Protein AF-A0A2D5ZFU9-F1 (afdb_monomer)

Foldseek 3Di:
DDDDDDDDDDDDDPDPPPVVVVVVVVVVVVVVVVVVVVVVVVVVVVVVVVVVVVVVVVVVVVVVVVVVVVVPDDPDDDDDDDDPPDPPPDPDPPPPDVPDDDDDPPDDPDDDPPGDPPDPDDPVNPPPPPPDDFAFDPVFEDEQQCLLVQAQDKTKYKAFFAAWDDPLAKIKTARDPVRPQGEIEIEGNLAQVVDPDGPRVVRHRFIKIFTDHFHADPNHTYGYDNYCSRMDTDDPVVVVVVVVVVPD

Mean predicted aligned error: 21.04 Å

Nearest PDB structures (foldseek):
  6aqh-assembly2_B  TM=6.550E-01  e=3.408E-04  Mycolicibacterium thermoresistibile ATCC 19527
  6aqg-assembly5_D  TM=6.220E-01  e=1.807E-04  Mycobacterium ulcerans Agy99
  6aqg-assembly3_C  TM=6.371E-01  e=2.644E-04  Mycobacterium ulcerans Agy99
  5vl1-assembly5_B  TM=6.343E-01  e=5.312E-04  Mycobacterium ulcerans Agy99
  3kf6-assembly1_A  TM=6.654E-01  e=7.621E-03  Schizosaccharomyces pombe

Secondary structure (DSSP, 8-state):
-------PPPPP---SHHHHHHHHHHHHHHHHHHHHHHHHHHHHHHHHHHHHHHHHHHHHHHHHHHHHHHTTS------------------------S---PPSTTS-SS--TTS----S--GGG-------PPPP-TT--EETTTGGGGTTSEEEEEEE--EEEE-SSEEEEESSSS-TTS-EEEEEGGGGGGSSS-HHHHSTT-EEEEEEE-EEETTEEEEEE-SGGGEEEE-HHHHHHHHTTS--

Solvent-accessible surface area (backbone atoms only — not comparable to full-atom values): 15533 Å² total; per-residue (Å²): 138,85,87,84,81,89,77,88,81,82,81,84,84,89,67,72,70,67,59,57,55,55,55,53,53,55,53,56,57,53,55,55,52,53,53,52,54,52,51,50,55,54,58,64,57,50,61,58,56,54,54,51,52,55,51,52,52,51,52,53,52,53,49,55,51,49,53,58,57,54,73,68,65,73,84,76,87,86,88,82,86,77,91,78,80,74,80,82,80,70,87,71,80,80,68,85,66,91,82,76,84,80,62,75,89,86,51,78,85,68,72,53,100,87,51,80,82,90,61,81,84,50,76,89,72,55,78,76,74,69,78,84,74,50,60,48,46,90,94,52,65,38,49,45,88,56,45,60,82,42,57,79,37,73,48,25,34,34,46,49,24,70,46,53,49,68,74,80,58,41,32,37,42,24,58,50,86,84,52,80,80,45,47,35,39,38,35,40,48,93,37,43,83,71,46,100,51,58,62,52,64,70,44,47,78,32,36,33,33,37,21,32,51,24,41,72,58,96,88,18,30,30,34,72,44,73,52,62,70,19,52,46,80,54,70,66,73,61,59,61,57,59,66,65,71,76,74,126

pLDDT: mean 72.01, std 20.01, range [40.03, 97.62]

Structure (mmCIF, N/CA/C/O backbone):
data_AF-A0A2D5ZFU9-F1
#
_entry.id   AF-A0A2D5ZFU9-F1
#
loop_
_atom_site.group_PDB
_atom_site.id
_atom_site.type_symbol
_atom_site.label_atom_id
_atom_site.label_alt_id
_atom_site.label_comp_id
_atom_site.label_asym_id
_atom_site.label_entity_id
_atom_site.label_seq_id
_atom_site.pdbx_PDB_ins_code
_atom_site.Cartn_x
_atom_site.Cartn_y
_atom_site.Cartn_z
_atom_site.occupancy
_atom_site.B_iso_or_equiv
_atom_site.auth_seq_id
_atom_site.auth_comp_id
_atom_site.auth_asym_id
_atom_site.auth_atom_id
_atom_site.pdbx_PDB_model_num
ATOM 1 N N . MET A 1 1 ? 38.617 50.599 -87.323 1.00 42.97 1 MET A N 1
ATOM 2 C CA . MET A 1 1 ? 38.826 50.944 -85.897 1.00 42.97 1 MET A CA 1
ATOM 3 C C . MET A 1 1 ? 37.660 50.394 -85.088 1.00 42.97 1 MET A C 1
ATOM 5 O O . MET A 1 1 ? 36.524 50.545 -85.509 1.00 42.97 1 MET A O 1
ATOM 9 N N . ALA A 1 2 ? 37.962 49.633 -84.036 1.00 44.59 2 ALA A N 1
ATOM 10 C CA . ALA A 1 2 ? 37.113 48.571 -83.497 1.00 44.59 2 ALA A CA 1
ATOM 11 C C . ALA A 1 2 ? 36.196 48.994 -82.334 1.00 44.59 2 ALA A C 1
ATOM 13 O O . ALA A 1 2 ? 36.588 49.752 -81.449 1.00 44.59 2 ALA A O 1
ATOM 14 N N . ALA A 1 3 ? 34.993 48.412 -82.328 1.00 46.34 3 ALA A N 1
ATOM 15 C CA . ALA A 1 3 ? 33.965 48.525 -81.301 1.00 46.34 3 ALA A CA 1
ATOM 16 C C . ALA A 1 3 ? 34.345 47.772 -80.010 1.00 46.34 3 ALA A C 1
ATOM 18 O O . ALA A 1 3 ? 34.720 46.596 -80.035 1.00 46.34 3 ALA A O 1
ATOM 19 N N . ARG A 1 4 ? 34.218 48.445 -78.860 1.00 53.72 4 ARG A N 1
ATOM 20 C CA . ARG A 1 4 ? 34.547 47.912 -77.528 1.00 53.72 4 ARG A CA 1
ATOM 21 C C . ARG A 1 4 ? 33.296 47.298 -76.885 1.00 53.72 4 ARG A C 1
ATOM 23 O O . ARG A 1 4 ? 32.336 47.996 -76.576 1.00 53.72 4 ARG A O 1
ATOM 30 N N . ARG A 1 5 ? 33.313 45.973 -76.706 1.00 53.41 5 ARG A N 1
ATOM 31 C CA . ARG A 1 5 ? 32.221 45.158 -76.143 1.00 53.41 5 ARG A CA 1
ATOM 32 C C . ARG A 1 5 ? 31.979 45.451 -74.655 1.00 53.41 5 ARG A C 1
ATOM 34 O O . ARG A 1 5 ? 32.915 45.472 -73.859 1.00 53.41 5 ARG A O 1
ATOM 41 N N . HIS A 1 6 ? 30.707 45.582 -74.283 1.00 48.75 6 HIS A N 1
ATOM 42 C CA . HIS A 1 6 ? 30.215 45.552 -72.905 1.00 48.75 6 HIS A CA 1
ATOM 43 C C . HIS A 1 6 ? 30.466 44.185 -72.241 1.00 48.75 6 HIS A C 1
ATOM 45 O O . HIS A 1 6 ? 30.077 43.150 -72.777 1.00 48.75 6 HIS A O 1
ATOM 51 N N . ARG A 1 7 ? 31.038 44.182 -71.028 1.00 54.12 7 ARG A N 1
ATOM 52 C CA . ARG A 1 7 ? 30.949 43.063 -70.074 1.00 54.12 7 ARG A CA 1
ATOM 53 C C . ARG A 1 7 ? 30.243 43.553 -68.810 1.00 54.12 7 ARG A C 1
ATOM 55 O O . ARG A 1 7 ? 30.800 44.358 -68.069 1.00 54.12 7 ARG A O 1
ATOM 62 N N . LYS A 1 8 ? 29.033 43.044 -68.562 1.00 49.91 8 LYS A N 1
ATOM 63 C CA . LYS A 1 8 ? 28.350 43.133 -67.264 1.00 49.91 8 LYS A CA 1
ATOM 64 C C . LYS A 1 8 ? 29.140 42.302 -66.245 1.00 49.91 8 LYS A C 1
ATOM 66 O O . LYS A 1 8 ? 29.366 41.117 -66.476 1.00 49.91 8 LYS A O 1
ATOM 71 N N . ARG A 1 9 ? 29.560 42.911 -65.132 1.00 49.72 9 ARG A N 1
ATOM 72 C CA . ARG A 1 9 ? 30.025 42.189 -63.937 1.00 49.72 9 ARG A CA 1
ATOM 73 C C . ARG A 1 9 ? 28.819 41.955 -63.029 1.00 49.72 9 ARG A C 1
ATOM 75 O O . ARG A 1 9 ? 28.159 42.911 -62.637 1.00 49.72 9 ARG A O 1
ATOM 82 N N . VAL A 1 10 ? 28.537 40.693 -62.727 1.00 56.47 10 VAL A N 1
ATOM 83 C CA . VAL A 1 10 ? 27.594 40.268 -61.683 1.00 56.47 10 VAL A CA 1
ATOM 84 C C . VAL A 1 10 ? 28.361 40.238 -60.359 1.00 56.47 10 VAL A C 1
ATOM 86 O O . VAL A 1 10 ? 29.458 39.683 -60.303 1.00 56.47 10 VAL A O 1
ATOM 89 N N . ALA A 1 11 ? 27.819 40.868 -59.316 1.00 53.34 11 ALA A N 1
ATOM 90 C CA . ALA A 1 11 ? 28.370 40.826 -57.962 1.00 53.34 11 ALA A CA 1
ATOM 91 C C . ALA A 1 11 ? 27.891 39.557 -57.220 1.00 53.34 11 ALA A C 1
ATOM 93 O O . ALA A 1 11 ? 26.726 39.187 -57.375 1.00 53.34 11 ALA A O 1
ATOM 94 N N . PRO A 1 12 ? 28.734 38.896 -56.404 1.00 48.25 12 PRO A N 1
ATOM 95 C CA . PRO A 1 12 ? 28.314 37.747 -55.605 1.00 48.25 12 PRO A CA 1
ATOM 96 C C . PRO A 1 12 ? 27.518 38.184 -54.361 1.00 48.25 12 PRO A C 1
ATOM 98 O O . PRO A 1 12 ? 27.918 39.075 -53.613 1.00 48.25 12 PRO A O 1
ATOM 101 N N . SER A 1 13 ? 26.377 37.535 -54.130 1.00 54.34 13 SER A N 1
ATOM 102 C CA . SER A 1 13 ? 25.465 37.771 -53.007 1.00 54.34 13 SER A CA 1
ATOM 103 C C . SER A 1 13 ? 25.999 37.189 -51.688 1.00 54.34 13 SER A C 1
ATOM 105 O O . SER A 1 13 ? 25.866 35.996 -51.421 1.00 54.34 13 SER A O 1
ATOM 107 N N . GLY A 1 14 ? 26.562 38.037 -50.825 1.00 56.06 14 GLY A N 1
ATOM 108 C CA . GLY A 1 14 ? 27.031 37.685 -49.478 1.00 56.06 14 GLY A CA 1
ATOM 109 C C . GLY A 1 14 ? 25.955 37.790 -48.389 1.00 56.06 14 GLY A C 1
ATOM 110 O O . GLY A 1 14 ? 26.086 38.613 -47.485 1.00 56.06 14 GLY A O 1
ATOM 111 N N . ARG A 1 15 ? 24.886 36.981 -48.450 1.00 55.28 15 ARG A N 1
ATOM 112 C CA . ARG A 1 15 ? 23.837 36.947 -47.399 1.00 55.28 15 ARG A CA 1
ATOM 113 C C . ARG A 1 15 ? 23.722 35.631 -46.624 1.00 55.28 15 ARG A C 1
ATOM 115 O O . ARG A 1 15 ? 23.138 35.631 -45.548 1.00 55.28 15 ARG A O 1
ATOM 122 N N . SER A 1 16 ? 24.333 34.547 -47.092 1.00 53.44 16 SER A N 1
ATOM 123 C CA . SER A 1 16 ? 24.108 33.207 -46.523 1.00 53.44 16 SER A CA 1
ATOM 124 C C . SER A 1 16 ? 24.986 32.874 -45.307 1.00 53.44 16 SER A C 1
ATOM 126 O O . SER A 1 16 ? 24.622 32.028 -44.501 1.00 53.44 16 SER A O 1
ATOM 128 N N . HIS A 1 17 ? 26.125 33.554 -45.127 1.00 45.84 17 HIS A N 1
ATOM 129 C CA . HIS A 1 17 ? 27.085 33.212 -44.064 1.00 45.84 17 HIS A CA 1
ATOM 130 C C . HIS A 1 17 ? 26.809 33.863 -42.702 1.00 45.84 17 HIS A C 1
ATOM 132 O O . HIS A 1 17 ? 27.285 33.366 -41.686 1.00 45.84 17 HIS A O 1
ATOM 138 N N . ARG A 1 18 ? 26.036 34.956 -42.646 1.00 50.16 18 ARG A N 1
ATOM 139 C CA . ARG A 1 18 ? 25.778 35.669 -41.380 1.00 50.16 18 ARG A CA 1
ATOM 140 C C . ARG A 1 18 ? 24.676 35.029 -40.533 1.00 50.16 18 ARG A C 1
ATOM 142 O O . ARG A 1 18 ? 24.723 35.141 -39.318 1.00 50.16 18 ARG A O 1
ATOM 149 N N . LEU A 1 19 ? 23.733 34.318 -41.152 1.00 52.25 19 LEU A N 1
ATOM 150 C CA . LEU A 1 19 ? 22.622 33.676 -40.438 1.00 52.25 19 LEU A CA 1
ATOM 151 C C . LEU A 1 19 ? 23.019 32.337 -39.797 1.00 52.25 19 LEU A C 1
ATOM 153 O O . LEU A 1 19 ? 22.546 32.017 -38.711 1.00 52.25 19 LEU A O 1
ATOM 157 N N . LEU A 1 20 ? 23.941 31.590 -40.413 1.00 51.25 20 LEU A N 1
ATOM 158 C CA . LEU A 1 20 ? 24.414 30.311 -39.869 1.00 51.25 20 LEU A CA 1
ATOM 159 C C . LEU A 1 20 ? 25.289 30.484 -38.617 1.00 51.25 20 LEU A C 1
ATOM 161 O O . LEU A 1 20 ? 25.182 29.694 -37.685 1.00 51.25 20 LEU A O 1
ATOM 165 N N . ILE A 1 21 ? 26.102 31.544 -38.546 1.00 53.19 21 ILE A N 1
ATOM 166 C CA . ILE A 1 21 ? 26.974 31.804 -37.385 1.00 53.19 21 ILE A CA 1
ATOM 167 C C . ILE A 1 21 ? 26.153 32.219 -36.152 1.00 53.19 21 ILE A C 1
ATOM 169 O O . ILE A 1 21 ? 26.451 31.786 -35.040 1.00 53.19 21 ILE A O 1
ATOM 173 N N . SER A 1 22 ? 25.081 32.998 -36.332 1.00 54.81 22 SER A N 1
ATOM 174 C CA . SER A 1 22 ? 24.201 33.399 -35.227 1.00 54.81 22 SER A CA 1
ATOM 175 C C . SER A 1 22 ? 23.399 32.231 -34.643 1.00 54.81 22 SER A C 1
ATOM 177 O O . SER A 1 22 ? 23.178 32.200 -33.436 1.00 54.81 22 SER A O 1
ATOM 179 N N . LEU A 1 23 ? 23.011 31.242 -35.456 1.00 50.56 23 LEU A N 1
ATOM 180 C CA . LEU A 1 23 ? 22.246 30.085 -34.979 1.00 50.56 23 LEU A CA 1
ATOM 181 C C . LEU A 1 23 ? 23.095 29.137 -34.111 1.00 50.56 23 LEU A C 1
ATOM 183 O O . LEU A 1 23 ? 22.616 28.632 -33.097 1.00 50.56 23 LEU A O 1
ATOM 187 N N . VAL A 1 24 ? 24.373 28.949 -34.462 1.00 57.66 24 VAL A N 1
ATOM 188 C CA . VAL A 1 24 ? 25.315 28.108 -33.698 1.00 57.66 24 VAL A CA 1
ATOM 189 C C . VAL A 1 24 ? 25.687 28.752 -32.354 1.00 57.66 24 VAL A C 1
ATOM 191 O O . VAL A 1 24 ? 25.786 28.058 -31.345 1.00 57.66 24 VAL A O 1
ATOM 194 N N . LEU A 1 25 ? 25.822 30.082 -32.302 1.00 53.09 25 LEU A N 1
ATOM 195 C CA . LEU A 1 25 ? 26.111 30.822 -31.064 1.00 53.09 25 LEU A CA 1
ATOM 196 C C . LEU A 1 25 ? 24.945 30.802 -30.061 1.00 53.09 25 LEU A C 1
ATOM 198 O O . LEU A 1 25 ? 25.178 30.679 -28.860 1.00 53.09 25 LEU A O 1
ATOM 202 N N . VAL A 1 26 ? 23.697 30.864 -30.539 1.00 57.50 26 VAL A N 1
ATOM 203 C CA . VAL A 1 26 ? 22.502 30.736 -29.682 1.00 57.50 26 VAL A CA 1
ATOM 204 C C . VAL A 1 26 ? 22.377 29.315 -29.115 1.00 57.50 26 VAL A C 1
ATOM 206 O O . VAL A 1 26 ? 22.053 29.153 -27.939 1.00 57.50 26 VAL A O 1
ATOM 209 N N . TRP A 1 27 ? 22.716 28.287 -29.900 1.00 52.25 27 TRP A N 1
ATOM 210 C CA . TRP A 1 27 ? 22.763 26.899 -29.422 1.00 52.25 27 TRP A CA 1
ATOM 211 C C . TRP A 1 27 ? 23.868 26.655 -28.383 1.00 52.25 27 TRP A C 1
ATOM 213 O O . TRP A 1 27 ? 23.629 25.987 -27.376 1.00 52.25 27 TRP A O 1
ATOM 223 N N . ALA A 1 28 ? 25.057 27.233 -28.575 1.00 56.06 28 ALA A N 1
ATOM 224 C CA . ALA A 1 28 ? 26.168 27.086 -27.633 1.00 56.06 28 ALA A CA 1
ATOM 225 C C . ALA A 1 28 ? 25.880 27.743 -26.267 1.00 56.06 28 ALA A C 1
ATOM 227 O O . ALA A 1 28 ? 26.198 27.167 -25.228 1.00 56.06 28 ALA A O 1
ATOM 228 N N . LEU A 1 29 ? 25.223 28.909 -26.250 1.00 55.75 29 LEU A N 1
ATOM 229 C CA . LEU A 1 29 ? 24.848 29.601 -25.008 1.00 55.75 29 LEU A CA 1
ATOM 230 C C . LEU A 1 29 ? 23.714 28.895 -24.242 1.00 55.75 29 LEU A C 1
ATOM 232 O O . LEU A 1 29 ? 23.722 28.893 -23.010 1.00 55.75 29 LEU A O 1
ATOM 236 N N . GLY A 1 30 ? 22.773 28.248 -24.941 1.00 52.81 30 GLY A N 1
ATOM 237 C CA . GLY A 1 30 ? 21.696 27.471 -24.313 1.00 52.81 30 GLY A CA 1
ATOM 238 C C . GLY A 1 30 ? 22.192 26.229 -23.560 1.00 52.81 30 GLY A C 1
ATOM 239 O O . GLY A 1 30 ? 21.718 25.943 -22.460 1.00 52.81 30 GLY A O 1
ATOM 240 N N . LEU A 1 31 ? 23.198 25.527 -24.096 1.00 55.22 31 LEU A N 1
ATOM 241 C CA . LEU A 1 31 ? 23.779 24.335 -23.461 1.00 55.22 31 LEU A CA 1
ATOM 242 C C . LEU A 1 31 ? 24.561 24.661 -22.176 1.00 55.22 31 LEU A C 1
ATOM 244 O O . LEU A 1 31 ? 24.483 23.911 -21.201 1.00 55.22 31 LEU A O 1
ATOM 248 N N . SER A 1 32 ? 25.255 25.803 -22.124 1.00 55.59 32 SER A N 1
ATOM 249 C CA . SER A 1 32 ? 25.958 26.237 -20.908 1.00 55.59 32 SER A CA 1
ATOM 250 C C . SER A 1 32 ? 25.007 26.578 -19.757 1.00 55.59 32 SER A C 1
ATOM 252 O O . SER A 1 32 ? 25.343 26.331 -18.600 1.00 55.59 32 SER A O 1
ATOM 254 N N . PHE A 1 33 ? 23.804 27.085 -20.043 1.00 53.91 33 PHE A N 1
ATOM 255 C CA . PHE A 1 33 ? 22.838 27.435 -18.999 1.00 53.91 33 PHE A CA 1
ATOM 256 C C . PHE A 1 33 ? 22.218 26.193 -18.335 1.00 53.91 33 PHE A C 1
ATOM 258 O O . PHE A 1 33 ? 22.057 26.158 -17.115 1.00 53.91 33 PHE A O 1
ATOM 265 N N . VAL A 1 34 ? 21.957 25.128 -19.105 1.00 59.84 34 VAL A N 1
ATOM 266 C CA . VAL A 1 34 ? 21.452 23.847 -18.571 1.00 59.84 34 VAL A CA 1
ATOM 267 C C . VAL A 1 34 ? 22.472 23.197 -17.633 1.00 59.84 34 VAL A C 1
ATOM 269 O O . VAL A 1 34 ? 22.109 22.759 -16.541 1.00 59.84 34 VAL A O 1
ATOM 272 N N . GLY A 1 35 ? 23.758 23.195 -18.001 1.00 55.28 35 GLY A N 1
ATOM 273 C CA . GLY A 1 35 ? 24.822 22.644 -17.154 1.00 55.28 35 GLY A CA 1
ATOM 274 C C . GLY A 1 35 ? 24.959 23.363 -15.806 1.00 55.28 35 GLY A C 1
ATOM 275 O O . GLY A 1 35 ? 25.132 22.715 -14.774 1.00 55.28 35 GLY A O 1
ATOM 276 N N . ILE A 1 36 ? 24.812 24.692 -15.791 1.00 61.84 36 ILE A N 1
ATOM 277 C CA . ILE A 1 36 ? 24.898 25.507 -14.569 1.00 61.84 36 ILE A CA 1
ATOM 278 C C . ILE A 1 36 ? 23.700 25.246 -13.641 1.00 61.84 36 ILE A C 1
ATOM 280 O O . ILE A 1 36 ? 23.884 25.088 -12.433 1.00 61.84 36 ILE A O 1
ATOM 284 N N . VAL A 1 37 ? 22.482 25.133 -14.183 1.00 62.41 37 VAL A N 1
ATOM 285 C CA . VAL A 1 37 ? 21.275 24.851 -13.384 1.00 62.41 37 VAL A CA 1
ATOM 286 C C . VAL A 1 37 ? 21.301 23.429 -12.816 1.00 62.41 37 VAL A C 1
ATOM 288 O O . VAL A 1 37 ? 21.017 23.237 -11.633 1.00 62.41 37 VAL A O 1
ATOM 291 N N . VAL A 1 38 ? 21.708 22.434 -13.611 1.00 59.09 38 VAL A N 1
ATOM 292 C CA . VAL A 1 38 ? 21.855 21.044 -13.145 1.00 59.09 38 VAL A CA 1
ATOM 293 C C . VAL A 1 38 ? 22.958 20.937 -12.088 1.00 59.09 38 VAL A C 1
ATOM 295 O O . VAL A 1 38 ? 22.742 20.323 -11.043 1.00 59.09 38 VAL A O 1
ATOM 298 N N . GLY A 1 39 ? 24.100 21.602 -12.293 1.00 54.12 39 GLY A N 1
ATOM 299 C CA . GLY A 1 39 ? 25.181 21.666 -11.307 1.00 54.12 39 GLY A CA 1
ATOM 300 C C . GLY A 1 39 ? 24.737 22.284 -9.978 1.00 54.12 39 GLY A C 1
ATOM 301 O O . GLY A 1 39 ? 25.041 21.744 -8.915 1.00 54.12 39 GLY A O 1
ATOM 302 N N . PHE A 1 40 ? 23.940 23.357 -10.018 1.00 55.75 40 PHE A N 1
ATOM 303 C CA . PHE A 1 40 ? 23.408 24.002 -8.816 1.00 55.75 40 PHE A CA 1
ATOM 304 C C . PHE A 1 40 ? 22.362 23.138 -8.089 1.00 55.75 40 PHE A C 1
ATOM 306 O O . PHE A 1 40 ? 22.352 23.084 -6.860 1.00 55.75 40 PHE A O 1
ATOM 313 N N . VAL A 1 41 ? 21.514 22.398 -8.815 1.00 56.56 41 VAL A N 1
ATOM 314 C CA . VAL A 1 41 ? 20.543 21.456 -8.220 1.00 56.56 41 VAL A CA 1
ATOM 315 C C . VAL A 1 41 ? 21.242 20.251 -7.580 1.00 56.56 41 VAL A C 1
ATOM 317 O O . VAL A 1 41 ? 20.854 19.831 -6.486 1.00 56.56 41 VAL A O 1
ATOM 320 N N . ILE A 1 42 ? 22.294 19.719 -8.211 1.00 55.69 42 ILE A N 1
ATOM 321 C CA . ILE A 1 42 ? 23.110 18.637 -7.640 1.00 55.69 42 ILE A CA 1
ATOM 322 C C . ILE A 1 42 ? 23.858 19.135 -6.392 1.00 55.69 42 ILE A C 1
ATOM 324 O O . ILE A 1 42 ? 23.839 18.457 -5.362 1.00 55.69 42 ILE A O 1
ATOM 328 N N . ALA A 1 43 ? 24.418 20.348 -6.427 1.00 49.47 43 ALA A N 1
ATOM 329 C CA . ALA A 1 43 ? 25.092 20.963 -5.282 1.00 49.47 43 ALA A CA 1
ATOM 330 C C . ALA A 1 43 ? 24.140 21.282 -4.111 1.00 49.47 43 ALA A C 1
ATOM 332 O O . ALA A 1 43 ? 24.533 21.173 -2.953 1.00 49.47 43 ALA A O 1
ATOM 333 N N . ARG A 1 44 ? 22.864 21.608 -4.371 1.00 50.28 44 ARG A N 1
ATOM 334 C CA . ARG A 1 44 ? 21.873 21.867 -3.306 1.00 50.28 44 ARG A CA 1
ATOM 335 C C . ARG A 1 44 ? 21.386 20.591 -2.602 1.00 50.28 44 ARG A C 1
ATOM 337 O O . ARG A 1 44 ? 20.929 20.671 -1.465 1.00 50.28 44 ARG A O 1
ATOM 344 N N . LYS A 1 45 ? 21.484 19.414 -3.240 1.00 48.44 45 LYS A N 1
ATOM 345 C CA . LYS A 1 45 ? 21.101 18.115 -2.644 1.00 48.44 45 LYS A CA 1
ATOM 346 C C . LYS A 1 45 ? 22.209 17.470 -1.795 1.00 48.44 45 LYS A C 1
ATOM 348 O O . LYS A 1 45 ? 21.891 16.638 -0.941 1.00 48.44 45 LYS A O 1
ATOM 353 N N . SER A 1 46 ? 23.485 17.812 -1.997 1.00 50.03 46 SER A N 1
ATOM 354 C CA . SER A 1 46 ? 24.600 17.176 -1.270 1.00 50.03 46 SER A CA 1
ATOM 355 C C . SER A 1 46 ? 24.734 17.662 0.178 1.00 50.03 46 SER A C 1
ATOM 357 O O . SER A 1 46 ? 25.002 16.848 1.063 1.00 50.03 46 SER A O 1
ATOM 359 N N . THR A 1 47 ? 24.431 18.934 0.461 1.00 55.75 47 THR A N 1
ATOM 360 C CA . THR A 1 47 ? 24.539 19.521 1.812 1.00 55.75 47 THR A CA 1
ATOM 361 C C . THR A 1 47 ? 23.621 18.836 2.832 1.00 55.75 47 THR A C 1
ATOM 363 O O . THR A 1 47 ? 23.963 18.698 4.005 1.00 55.75 47 THR A O 1
ATOM 366 N N . THR A 1 48 ? 22.465 18.326 2.394 1.00 61.19 48 THR A N 1
ATOM 367 C CA . THR A 1 48 ? 21.502 17.652 3.278 1.00 61.19 48 THR A CA 1
ATOM 368 C C . THR A 1 48 ? 21.953 16.244 3.684 1.00 61.19 48 THR A C 1
ATOM 370 O O . THR A 1 48 ? 21.590 15.773 4.762 1.00 61.19 48 THR A O 1
ATOM 373 N N . ARG A 1 49 ? 22.755 15.555 2.857 1.00 59.56 49 ARG A N 1
ATOM 374 C CA . ARG A 1 49 ? 23.283 14.218 3.189 1.00 59.56 49 ARG A CA 1
ATOM 375 C C . ARG A 1 49 ? 24.392 14.298 4.233 1.00 59.56 49 ARG A C 1
ATOM 377 O O . ARG A 1 49 ? 24.416 13.474 5.143 1.00 59.56 49 ARG A O 1
ATOM 384 N N . GLU A 1 50 ? 25.260 15.300 4.135 1.00 69.56 50 GLU A N 1
ATOM 385 C CA . GLU A 1 50 ? 26.343 15.501 5.104 1.00 69.56 50 GLU A CA 1
ATOM 386 C C . GLU A 1 50 ? 25.816 15.945 6.468 1.00 69.56 50 GLU A C 1
ATOM 388 O O . GLU A 1 50 ? 26.196 15.361 7.481 1.00 69.56 50 GLU A O 1
ATOM 393 N N . GLN A 1 51 ? 24.858 16.878 6.505 1.00 69.62 51 GLN A N 1
ATOM 394 C CA . GLN A 1 51 ? 24.243 17.293 7.770 1.00 69.62 51 GLN A CA 1
ATOM 395 C C . GLN A 1 51 ? 23.520 16.133 8.471 1.00 69.62 51 GLN A C 1
ATOM 397 O O . GLN A 1 51 ? 23.677 15.960 9.676 1.00 69.62 51 GLN A O 1
ATOM 402 N N . ARG A 1 52 ? 22.803 15.276 7.727 1.00 70.50 52 ARG A N 1
ATOM 403 C CA . ARG A 1 52 ? 22.139 14.091 8.303 1.00 70.50 52 ARG A CA 1
ATOM 404 C C . ARG A 1 52 ? 23.133 13.041 8.804 1.00 70.50 52 ARG A C 1
ATOM 406 O O . ARG A 1 52 ? 22.897 12.463 9.861 1.00 70.50 52 ARG A O 1
ATOM 413 N N . ARG A 1 53 ? 24.249 12.814 8.098 1.00 79.06 53 ARG A N 1
ATOM 414 C CA . ARG A 1 53 ? 25.314 11.903 8.562 1.00 79.06 53 ARG A CA 1
ATOM 415 C C . ARG A 1 53 ? 25.958 12.398 9.857 1.00 79.06 53 ARG A C 1
ATOM 417 O O . ARG A 1 53 ? 26.134 11.598 10.771 1.00 79.06 53 ARG A O 1
ATOM 424 N N . ALA A 1 54 ? 26.218 13.701 9.969 1.00 79.81 54 ALA A N 1
ATOM 425 C CA . ALA A 1 54 ? 26.764 14.297 11.187 1.00 79.81 54 ALA A CA 1
ATOM 426 C C . ALA A 1 54 ? 25.798 14.180 12.384 1.00 79.81 54 ALA A C 1
ATOM 428 O O . ALA A 1 54 ? 26.234 13.912 13.501 1.00 79.81 54 ALA A O 1
ATOM 429 N N . THR A 1 55 ? 24.485 14.326 12.167 1.00 78.12 55 THR A N 1
ATOM 430 C CA . THR A 1 55 ? 23.481 14.139 13.231 1.00 78.12 55 THR A CA 1
ATOM 431 C C . THR A 1 55 ? 23.385 12.683 13.688 1.00 78.12 55 THR A C 1
ATOM 433 O O . THR A 1 55 ? 23.347 12.430 14.888 1.00 78.12 55 THR A O 1
ATOM 436 N N . VAL A 1 56 ? 23.392 11.723 12.757 1.00 83.06 56 VAL A N 1
ATOM 437 C CA . VAL A 1 56 ? 23.328 10.289 13.094 1.00 83.06 56 VAL A CA 1
ATOM 438 C C . VAL A 1 56 ? 24.574 9.844 13.862 1.00 83.06 56 VAL A C 1
ATOM 440 O O . VAL A 1 56 ? 24.451 9.110 14.836 1.00 83.06 56 VAL A O 1
ATOM 443 N N . GLN A 1 57 ? 25.761 10.328 13.483 1.00 86.31 57 GLN A N 1
ATOM 444 C CA . GLN A 1 57 ? 26.997 10.016 14.207 1.00 86.31 57 GLN A CA 1
ATOM 445 C C . GLN A 1 57 ? 26.987 10.551 15.644 1.00 86.31 57 GLN A C 1
ATOM 447 O O . GLN A 1 57 ? 27.386 9.830 16.553 1.00 86.31 57 GLN A O 1
ATOM 452 N N . ARG A 1 58 ? 26.468 11.766 15.871 1.00 86.38 58 ARG A N 1
ATOM 453 C CA . ARG A 1 58 ? 26.333 12.321 17.229 1.00 86.38 58 ARG A CA 1
ATOM 454 C C . ARG A 1 58 ? 25.362 11.524 18.096 1.00 86.38 58 ARG A C 1
ATOM 456 O O . ARG A 1 58 ? 25.679 11.249 19.246 1.00 86.38 58 ARG A O 1
ATOM 463 N N . LEU A 1 59 ? 24.216 11.121 17.543 1.00 84.81 59 LEU A N 1
ATOM 464 C CA . LEU A 1 59 ? 23.239 10.306 18.274 1.00 84.81 59 LEU A CA 1
ATOM 465 C C . LEU A 1 59 ? 23.806 8.924 18.629 1.00 84.81 59 LEU A C 1
ATOM 467 O O . LEU A 1 59 ? 23.627 8.470 19.754 1.00 84.81 59 LEU A O 1
ATOM 471 N N . ALA A 1 60 ? 24.548 8.297 17.711 1.00 87.06 60 ALA A N 1
ATOM 472 C CA . ALA A 1 60 ? 25.204 7.017 17.969 1.00 87.06 60 ALA A CA 1
ATOM 473 C C . ALA A 1 60 ? 26.305 7.121 19.045 1.00 87.06 60 ALA A C 1
ATOM 475 O O . ALA A 1 60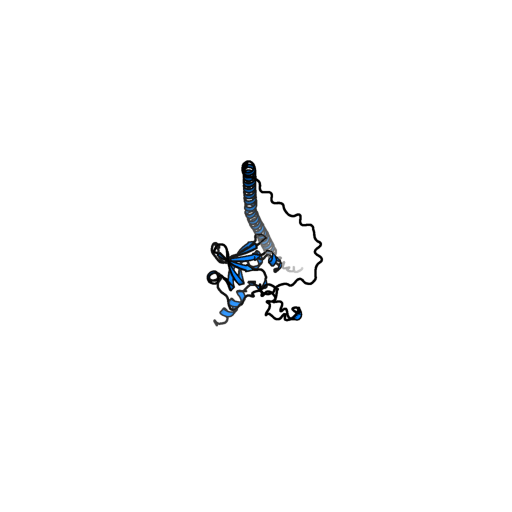 ? 26.472 6.209 19.853 1.00 87.06 60 ALA A O 1
ATOM 476 N N . GLU A 1 61 ? 27.051 8.231 19.098 1.00 86.69 61 GLU A N 1
ATOM 477 C CA . GLU A 1 61 ? 28.026 8.477 20.172 1.00 86.69 61 GLU A CA 1
ATOM 478 C C . GLU A 1 61 ? 27.364 8.761 21.526 1.00 86.69 61 GLU A C 1
ATOM 480 O O . GLU A 1 61 ? 27.870 8.304 22.552 1.00 86.69 61 GLU A O 1
ATOM 485 N N . GLU A 1 62 ? 26.237 9.476 21.554 1.00 85.38 62 GLU A N 1
ATOM 486 C CA . GLU A 1 62 ? 25.461 9.704 22.780 1.00 85.38 62 GLU A CA 1
ATOM 487 C C . GLU A 1 62 ? 24.836 8.414 23.322 1.00 85.38 62 GLU A C 1
ATOM 489 O O . GLU A 1 62 ? 24.825 8.204 24.535 1.00 85.38 62 GLU A O 1
ATOM 494 N N . GLU A 1 63 ? 24.348 7.535 22.447 1.00 82.88 63 GLU A N 1
ATOM 495 C CA . GLU A 1 63 ? 23.830 6.215 22.822 1.00 82.88 63 GLU A CA 1
ATOM 496 C C . GLU A 1 63 ? 24.947 5.328 23.382 1.00 82.8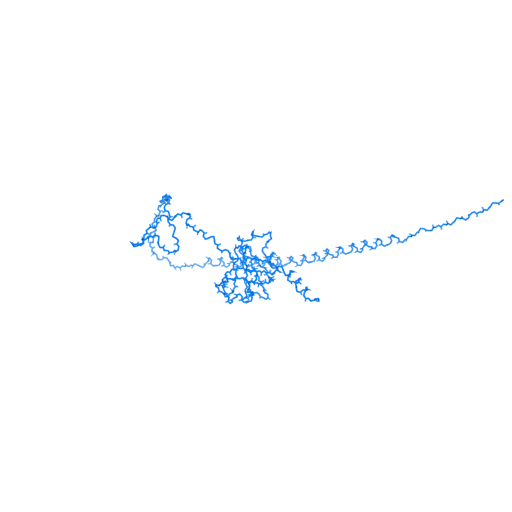8 63 GLU A C 1
ATOM 498 O O . GLU A 1 63 ? 24.834 4.825 24.496 1.00 82.88 63 GLU A O 1
ATOM 503 N N . LYS A 1 64 ? 26.101 5.273 22.706 1.00 83.69 64 LYS A N 1
ATOM 504 C CA . LYS A 1 64 ? 27.263 4.513 23.186 1.00 83.69 64 LYS A CA 1
ATOM 505 C C . LYS A 1 64 ? 27.800 5.017 24.533 1.00 83.69 64 LYS A C 1
ATOM 507 O O . LYS A 1 64 ? 28.273 4.217 25.338 1.00 83.69 64 LYS A O 1
ATOM 512 N N . ARG A 1 65 ? 27.742 6.330 24.794 1.00 80.31 65 ARG A N 1
ATOM 513 C CA . ARG A 1 65 ? 28.080 6.905 26.112 1.00 80.31 65 ARG A CA 1
ATOM 514 C C . ARG A 1 65 ? 27.066 6.498 27.180 1.00 80.31 65 ARG A C 1
ATOM 516 O O . ARG A 1 65 ? 27.465 6.115 28.271 1.00 80.31 65 ARG A O 1
ATOM 523 N N . ARG A 1 66 ? 25.776 6.522 26.847 1.00 76.00 66 ARG A N 1
ATOM 524 C CA . ARG A 1 66 ? 24.694 6.120 27.755 1.00 76.00 66 ARG A CA 1
ATOM 525 C C . ARG A 1 66 ? 24.779 4.643 28.138 1.00 76.00 66 ARG A C 1
ATOM 527 O O . ARG A 1 66 ? 24.587 4.316 29.305 1.00 76.00 66 ARG A O 1
ATOM 534 N N . ASP A 1 67 ? 25.120 3.777 27.190 1.00 75.06 67 ASP A N 1
ATOM 535 C CA . ASP A 1 67 ? 25.296 2.343 27.440 1.00 75.06 67 ASP A CA 1
ATOM 536 C C . ASP A 1 67 ? 26.540 2.055 28.296 1.00 75.06 67 ASP A C 1
ATOM 538 O O . ASP A 1 67 ? 26.513 1.174 29.157 1.00 75.06 67 ASP A O 1
ATOM 542 N N . ALA A 1 68 ? 27.617 2.831 28.122 1.00 71.62 68 ALA A N 1
ATOM 543 C CA . ALA A 1 68 ? 28.800 2.747 28.980 1.00 71.62 68 ALA A CA 1
ATOM 544 C C . ALA A 1 68 ? 28.500 3.174 30.433 1.00 71.62 68 ALA A C 1
ATOM 546 O O . ALA A 1 68 ? 28.993 2.547 31.374 1.00 71.62 68 ALA A O 1
ATOM 547 N N . ASP A 1 69 ? 27.647 4.184 30.623 1.00 67.06 69 ASP A N 1
ATOM 548 C CA . ASP A 1 69 ? 27.201 4.625 31.950 1.00 67.06 69 ASP A CA 1
ATOM 549 C C . ASP A 1 69 ? 26.213 3.624 32.585 1.00 67.06 69 ASP A C 1
ATOM 551 O O . ASP A 1 69 ? 26.282 3.349 33.788 1.00 67.06 69 ASP A O 1
ATOM 555 N N . ALA A 1 70 ? 25.339 3.001 31.784 1.00 61.16 70 ALA A N 1
ATOM 556 C CA . ALA A 1 70 ? 24.412 1.963 32.242 1.00 61.16 70 ALA A CA 1
ATOM 557 C C . ALA A 1 70 ? 25.141 0.693 32.719 1.00 61.16 70 ALA A C 1
ATOM 559 O O . ALA A 1 70 ? 24.729 0.084 33.708 1.00 61.16 70 ALA A O 1
ATOM 560 N N . ALA A 1 71 ? 2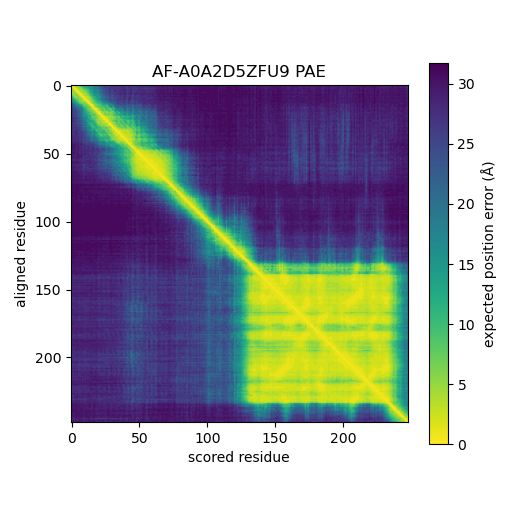6.267 0.337 32.093 1.00 59.12 71 ALA A N 1
ATOM 561 C CA . ALA A 1 71 ? 27.084 -0.812 32.487 1.00 59.12 71 ALA A CA 1
ATOM 562 C C . ALA A 1 71 ? 27.795 -0.645 33.851 1.00 59.12 71 ALA A C 1
ATOM 564 O O . ALA A 1 71 ? 28.278 -1.628 34.412 1.00 59.12 71 ALA A O 1
ATOM 565 N N . THR A 1 72 ? 27.840 0.569 34.415 1.00 57.97 72 THR A N 1
ATOM 566 C CA . THR A 1 72 ? 28.453 0.841 35.733 1.00 57.97 72 THR A CA 1
ATOM 567 C C . THR A 1 72 ? 27.447 0.752 36.893 1.00 57.97 72 THR A C 1
ATOM 569 O O . THR A 1 72 ? 27.841 0.686 38.061 1.00 57.97 72 THR A O 1
ATOM 572 N N . THR A 1 73 ? 26.140 0.665 36.616 1.00 51.94 73 THR A N 1
ATOM 573 C CA . THR A 1 73 ? 25.124 0.484 37.666 1.00 51.94 73 THR A CA 1
ATOM 574 C C . THR A 1 73 ? 24.943 -0.997 37.979 1.00 51.94 73 THR A C 1
ATOM 576 O O . THR A 1 73 ? 24.170 -1.713 37.354 1.00 51.94 73 THR A O 1
ATOM 579 N N . ARG A 1 74 ? 25.708 -1.442 38.975 1.00 52.06 74 ARG A N 1
ATOM 580 C CA . ARG A 1 74 ? 25.699 -2.771 39.593 1.00 52.06 74 ARG A CA 1
ATOM 581 C C . ARG A 1 74 ? 24.295 -3.115 40.137 1.00 52.06 74 ARG A C 1
ATOM 583 O O . ARG A 1 74 ? 23.880 -2.476 41.106 1.00 52.06 74 ARG A O 1
ATOM 590 N N . PRO A 1 75 ? 23.575 -4.126 39.616 1.00 52.28 75 PRO A N 1
ATOM 591 C CA . PRO A 1 75 ? 22.489 -4.739 40.361 1.00 52.28 75 PRO A CA 1
ATOM 592 C C . PRO A 1 75 ? 23.128 -5.708 41.355 1.00 52.28 75 PRO A C 1
ATOM 594 O O . PRO A 1 75 ? 23.342 -6.885 41.080 1.00 52.28 75 PRO A O 1
ATOM 597 N N . ASP A 1 76 ? 23.521 -5.175 42.506 1.00 52.12 76 ASP A N 1
ATOM 598 C CA . ASP A 1 76 ? 23.664 -6.015 43.684 1.00 52.12 76 ASP A CA 1
ATOM 599 C C . ASP A 1 76 ? 22.255 -6.485 44.074 1.00 52.12 76 ASP A C 1
ATOM 601 O O . ASP A 1 76 ? 21.315 -5.683 44.055 1.00 52.12 76 ASP A O 1
ATOM 605 N N . ARG A 1 77 ? 22.136 -7.757 44.473 1.00 50.97 77 ARG A N 1
ATOM 606 C CA . ARG A 1 77 ? 20.932 -8.390 45.046 1.00 50.97 77 ARG A CA 1
ATOM 607 C C . ARG A 1 77 ? 19.899 -8.938 44.041 1.00 50.97 77 ARG A C 1
ATOM 609 O O . ARG A 1 77 ? 18.960 -8.258 43.644 1.00 50.97 77 ARG A O 1
ATOM 616 N N . ILE A 1 78 ? 20.005 -10.234 43.743 1.00 51.03 78 ILE A N 1
ATOM 617 C CA . ILE A 1 78 ? 19.148 -11.340 44.239 1.00 51.03 78 ILE A CA 1
ATOM 618 C C . ILE A 1 78 ? 19.472 -12.560 43.356 1.00 51.03 78 ILE A C 1
ATOM 620 O O . ILE A 1 78 ? 18.866 -12.767 42.313 1.00 51.03 78 ILE A O 1
ATOM 624 N N . GLU A 1 79 ? 20.426 -13.382 43.787 1.00 42.12 79 GLU A N 1
ATOM 625 C CA . GLU A 1 79 ? 20.517 -14.786 43.370 1.00 42.12 79 GLU A CA 1
ATOM 626 C C . GLU A 1 79 ? 20.552 -15.630 44.644 1.00 42.12 79 GLU A C 1
ATOM 628 O O . GLU A 1 79 ? 21.598 -15.988 45.176 1.00 42.12 79 GLU A O 1
ATOM 633 N N . SER A 1 80 ? 19.363 -15.869 45.191 1.00 51.31 80 SER A N 1
ATOM 634 C CA . SER A 1 80 ? 19.115 -16.939 46.149 1.00 51.31 80 SER A CA 1
ATOM 635 C C . SER A 1 80 ? 18.570 -18.138 45.377 1.00 51.31 80 SER A C 1
ATOM 637 O O . SER A 1 80 ? 17.416 -18.137 44.957 1.00 51.31 80 SER A O 1
ATOM 639 N N . GLU A 1 81 ? 19.464 -19.096 45.151 1.00 52.50 81 GLU A N 1
ATOM 640 C CA . GLU A 1 81 ? 19.257 -20.547 45.123 1.00 52.50 81 GLU A CA 1
ATOM 641 C C . GLU A 1 81 ? 17.863 -21.087 44.755 1.00 52.50 81 GLU A C 1
ATOM 643 O O . GLU A 1 81 ? 16.969 -21.164 45.594 1.00 52.50 81 GLU A O 1
ATOM 648 N N . LEU A 1 82 ? 17.749 -21.652 43.549 1.00 54.03 82 LEU A N 1
ATOM 649 C CA . LEU A 1 82 ? 16.967 -22.872 43.326 1.00 54.03 82 LEU A CA 1
ATOM 650 C C . LEU A 1 82 ? 17.745 -23.794 42.368 1.00 54.03 82 LEU A C 1
ATOM 652 O O . LEU A 1 82 ? 18.031 -23.387 41.240 1.00 54.03 82 LEU A O 1
ATOM 656 N N . PRO A 1 83 ? 18.102 -25.029 42.769 1.00 48.03 83 PRO A N 1
ATOM 657 C CA . PRO A 1 83 ? 18.806 -25.960 41.899 1.00 48.03 83 PRO A CA 1
ATOM 658 C C . PRO A 1 83 ? 17.828 -26.570 40.888 1.00 48.03 83 PRO A C 1
ATOM 660 O O . PRO A 1 83 ? 17.232 -27.618 41.127 1.00 48.03 83 PRO A O 1
ATOM 663 N N . PHE A 1 84 ? 17.665 -25.927 39.733 1.00 48.34 84 PHE A N 1
ATOM 664 C CA . PHE A 1 84 ? 17.052 -26.579 38.578 1.00 48.34 84 PHE A CA 1
ATOM 665 C C . PHE A 1 84 ? 18.088 -27.517 37.950 1.00 48.34 84 PHE A C 1
ATOM 667 O O . PHE A 1 84 ? 18.934 -27.108 37.155 1.00 48.34 84 PHE A O 1
ATOM 674 N N . GLN A 1 85 ? 18.054 -28.793 38.341 1.00 48.50 85 GLN A N 1
ATOM 675 C CA . GLN A 1 85 ? 18.741 -29.840 37.594 1.00 48.50 85 GLN A CA 1
ATOM 676 C C . GLN A 1 85 ? 18.067 -29.974 36.226 1.00 48.50 85 GLN A C 1
ATOM 678 O O . GLN A 1 85 ? 16.969 -30.512 36.105 1.00 48.50 85 GLN A O 1
ATOM 683 N N . MET A 1 86 ? 18.732 -29.461 35.195 1.00 47.75 86 MET A N 1
ATOM 684 C CA . MET A 1 86 ? 18.376 -29.724 33.805 1.00 47.75 86 MET A CA 1
ATOM 685 C C . MET A 1 86 ? 18.684 -31.197 33.505 1.00 47.75 86 MET A C 1
ATOM 687 O O . MET A 1 86 ? 19.847 -31.595 33.626 1.00 47.75 86 MET A O 1
ATOM 691 N N . PRO A 1 87 ? 17.703 -32.027 33.113 1.00 50.44 87 PRO A N 1
ATOM 692 C CA . PRO A 1 87 ? 18.009 -33.362 32.632 1.00 50.44 87 PRO A CA 1
ATOM 693 C C . PRO A 1 87 ? 18.851 -33.237 31.358 1.00 50.44 87 PRO A C 1
ATOM 695 O O . PRO A 1 87 ? 18.472 -32.561 30.401 1.00 50.44 87 PRO A O 1
ATOM 698 N N . THR A 1 88 ? 20.024 -33.868 31.356 1.00 50.34 88 THR A N 1
ATOM 699 C CA . THR A 1 88 ? 20.864 -33.999 30.165 1.00 50.34 88 THR A CA 1
ATOM 700 C C . THR A 1 88 ? 20.100 -34.818 29.127 1.00 50.34 88 THR A C 1
ATOM 702 O O . THR A 1 88 ? 20.051 -36.044 29.211 1.00 50.34 88 THR A O 1
ATOM 705 N N . LEU A 1 89 ? 19.484 -34.143 28.153 1.00 46.59 89 LEU A N 1
ATOM 706 C CA . LEU A 1 89 ? 18.949 -34.798 26.965 1.00 46.59 89 LEU A CA 1
ATOM 707 C C . LEU A 1 89 ? 20.135 -35.338 26.165 1.00 46.59 89 LEU A C 1
ATOM 709 O O . LEU A 1 89 ? 20.879 -34.588 25.532 1.00 46.59 89 LEU A O 1
ATOM 713 N N . GLN A 1 90 ? 20.341 -36.650 26.246 1.00 46.81 90 GLN A N 1
ATOM 714 C CA . GLN A 1 90 ? 21.218 -37.352 25.321 1.00 46.81 90 GLN A CA 1
ATOM 715 C C . GLN A 1 90 ? 20.636 -37.205 23.905 1.00 46.81 90 GLN A C 1
ATOM 717 O O . GLN A 1 90 ? 19.412 -37.222 23.757 1.00 46.81 90 GLN A O 1
ATOM 722 N N . PRO A 1 91 ? 21.468 -37.064 22.859 1.00 49.25 91 PRO A N 1
ATOM 723 C CA . PRO A 1 91 ? 20.991 -37.046 21.486 1.00 49.25 91 PRO A CA 1
ATOM 724 C C . PRO A 1 91 ? 20.545 -38.462 21.115 1.00 49.25 91 PRO A C 1
ATOM 726 O O . PRO A 1 91 ? 21.310 -39.258 20.568 1.00 49.25 91 PRO A O 1
ATOM 729 N N . GLU A 1 92 ? 19.306 -38.804 21.452 1.00 44.59 92 GLU A N 1
ATOM 730 C CA . GLU A 1 92 ? 18.667 -39.986 20.908 1.00 44.59 92 GLU A CA 1
ATOM 731 C C . GLU A 1 92 ? 18.558 -39.764 19.399 1.00 44.59 92 GLU A C 1
ATOM 733 O O . GLU A 1 92 ? 18.010 -38.763 18.931 1.00 44.59 92 GLU A O 1
ATOM 738 N N . ARG A 1 93 ? 19.189 -40.650 18.623 1.00 45.12 93 ARG A N 1
ATOM 739 C CA . ARG A 1 93 ? 19.075 -40.634 17.167 1.00 45.12 93 ARG A CA 1
ATOM 740 C C . ARG A 1 93 ? 17.593 -40.726 16.833 1.00 45.12 93 ARG A C 1
ATOM 742 O O . ARG A 1 93 ? 17.013 -41.805 16.916 1.00 45.12 93 ARG A O 1
ATOM 749 N N . VAL A 1 94 ? 17.014 -39.609 16.406 1.00 42.38 94 VAL A N 1
ATOM 750 C CA . VAL A 1 94 ? 15.733 -39.595 15.709 1.00 42.38 94 VAL A CA 1
ATOM 751 C C . VAL A 1 94 ? 15.968 -40.329 14.394 1.00 42.38 94 VAL A C 1
ATOM 753 O O . VAL A 1 94 ? 16.393 -39.758 13.392 1.00 42.38 94 VAL A O 1
ATOM 756 N N . THR A 1 95 ? 15.779 -41.645 14.423 1.00 40.03 95 THR A N 1
ATOM 757 C CA . THR A 1 95 ? 15.505 -42.389 13.203 1.00 40.03 95 THR A CA 1
ATOM 758 C C . THR A 1 95 ? 14.172 -41.849 12.709 1.00 40.03 95 THR A C 1
ATOM 760 O O . THR A 1 95 ? 13.182 -41.867 13.437 1.00 40.03 95 THR A O 1
ATOM 763 N N . ALA A 1 96 ? 14.176 -41.239 11.525 1.00 41.31 96 ALA A N 1
ATOM 764 C CA . ALA A 1 96 ? 12.957 -40.787 10.881 1.00 41.31 96 ALA A CA 1
ATOM 765 C C . ALA A 1 96 ? 12.052 -42.012 10.699 1.00 41.31 96 ALA A C 1
ATOM 767 O O . ALA A 1 96 ? 12.289 -42.841 9.823 1.00 41.31 96 ALA A O 1
ATOM 768 N N . ASN A 1 97 ? 11.067 -42.156 11.582 1.00 46.03 97 ASN A N 1
ATOM 769 C CA . ASN A 1 97 ? 9.984 -43.101 11.399 1.00 46.03 97 ASN A CA 1
ATOM 770 C C . ASN A 1 97 ? 9.068 -42.506 10.312 1.00 46.03 97 ASN A C 1
ATOM 772 O O . ASN A 1 97 ? 8.638 -41.364 10.482 1.00 46.03 97 ASN A O 1
ATOM 776 N N . PRO A 1 98 ? 8.801 -43.197 9.190 1.00 46.91 98 PRO A N 1
ATOM 777 C CA . PRO A 1 98 ? 7.979 -42.663 8.098 1.00 46.91 98 PRO A CA 1
ATOM 778 C C . PRO A 1 98 ? 6.506 -42.385 8.467 1.00 46.91 98 PRO A C 1
ATOM 780 O O . PRO A 1 98 ? 5.787 -41.809 7.656 1.00 46.91 98 PRO A O 1
ATOM 783 N N . ASP A 1 99 ? 6.070 -42.710 9.686 1.00 40.69 99 ASP A N 1
ATOM 784 C CA . ASP A 1 99 ? 4.684 -42.584 10.159 1.00 40.69 99 ASP A CA 1
ATOM 785 C C . ASP A 1 99 ? 4.382 -41.250 10.884 1.00 40.69 99 ASP A C 1
ATOM 787 O O . ASP A 1 99 ? 3.775 -41.222 11.958 1.00 40.69 99 ASP A O 1
ATOM 791 N N . VAL A 1 100 ? 4.818 -40.109 10.337 1.00 44.59 100 VAL A N 1
ATOM 792 C CA . VAL A 1 100 ? 4.470 -38.786 10.898 1.00 44.59 100 VAL A CA 1
ATOM 793 C C . VAL A 1 100 ? 3.092 -38.351 10.386 1.00 44.59 100 VAL A C 1
ATOM 795 O O . VAL A 1 100 ? 2.953 -37.858 9.268 1.00 44.59 100 VAL A O 1
ATOM 798 N N . PHE A 1 101 ? 2.063 -38.510 11.222 1.00 46.16 101 PHE A N 1
ATOM 799 C CA . PHE A 1 101 ? 0.692 -38.072 10.941 1.00 46.16 101 PHE A CA 1
ATOM 800 C C . PHE A 1 101 ? 0.525 -36.561 11.199 1.00 46.16 101 PHE A C 1
ATOM 802 O O . PHE A 1 101 ? 0.576 -36.103 12.341 1.00 46.16 101 PHE A O 1
ATOM 809 N N . LEU A 1 102 ? 0.312 -35.776 10.137 1.00 45.88 102 LEU A N 1
ATOM 810 C CA . LEU A 1 102 ? -0.042 -34.351 10.208 1.00 45.88 102 LEU A CA 1
ATOM 811 C C . LEU A 1 102 ? -1.566 -34.197 10.320 1.00 45.88 102 LEU A C 1
ATOM 813 O O . LEU A 1 102 ? -2.309 -34.653 9.455 1.00 45.88 102 LEU A O 1
ATOM 817 N N . ALA A 1 103 ? -2.035 -33.542 11.382 1.00 44.50 103 ALA A N 1
ATOM 818 C CA . ALA A 1 103 ? -3.454 -33.284 11.603 1.00 44.50 103 ALA A CA 1
ATOM 819 C C . ALA A 1 103 ? -3.964 -32.152 10.695 1.00 44.50 103 ALA A C 1
ATOM 821 O O . ALA A 1 103 ? -3.559 -30.997 10.839 1.00 44.50 103 ALA A O 1
ATOM 822 N N . ALA A 1 104 ? -4.905 -32.460 9.804 1.00 40.03 104 ALA A N 1
ATOM 823 C CA . ALA A 1 104 ? -5.760 -31.448 9.201 1.00 40.03 104 ALA A CA 1
ATOM 824 C C . ALA A 1 104 ? -6.811 -30.989 10.237 1.00 40.03 104 ALA A C 1
ATOM 826 O O . ALA A 1 104 ? -7.401 -31.800 10.948 1.00 40.03 104 ALA A O 1
ATOM 827 N N . ASN A 1 105 ? -7.066 -29.680 10.310 1.00 47.41 105 ASN A N 1
ATOM 828 C CA . ASN A 1 105 ? -8.224 -29.068 10.989 1.00 47.41 105 ASN A CA 1
ATOM 829 C C . ASN A 1 105 ? -8.230 -29.018 12.535 1.00 47.41 105 ASN A C 1
ATOM 831 O O . ASN A 1 105 ? -9.284 -28.807 13.132 1.00 47.41 105 ASN A O 1
ATOM 835 N N . GLY A 1 106 ? -7.081 -29.140 13.209 1.00 46.69 106 GLY A N 1
ATOM 836 C CA . GLY A 1 106 ? -6.970 -28.832 14.648 1.00 46.69 106 GLY A CA 1
ATOM 837 C C . GLY A 1 106 ? -7.633 -29.836 15.606 1.00 46.69 106 GLY A C 1
ATOM 838 O O . GLY A 1 106 ? -7.838 -29.513 16.775 1.00 46.69 106 GLY A O 1
ATOM 839 N N . ARG A 1 107 ? -7.953 -31.049 15.140 1.00 45.31 107 ARG A N 1
ATOM 840 C CA . ARG A 1 107 ? -8.326 -32.190 15.994 1.00 45.31 107 ARG A CA 1
ATOM 841 C C . ARG A 1 107 ? -7.097 -33.053 16.302 1.00 45.31 107 ARG A C 1
ATOM 843 O O . ARG A 1 107 ? -6.198 -33.161 15.471 1.00 45.31 107 ARG A O 1
ATOM 850 N N . SER A 1 108 ? -7.058 -33.671 17.487 1.00 48.09 108 SER A N 1
ATOM 851 C CA . SER A 1 108 ? -6.059 -34.705 17.797 1.00 48.09 108 SER A CA 1
ATOM 852 C C . SER A 1 108 ? -6.146 -35.841 16.768 1.00 48.09 108 SER A C 1
ATOM 854 O O . SER A 1 108 ? -7.255 -36.284 16.483 1.00 48.09 108 SER A O 1
ATOM 856 N N . PRO A 1 109 ? -5.016 -36.358 16.254 1.00 55.19 109 PRO A N 1
ATOM 857 C CA . PRO A 1 109 ? -5.000 -37.416 15.239 1.00 55.19 109 PRO A CA 1
ATOM 858 C C . PRO A 1 109 ? -5.390 -38.811 15.763 1.00 55.19 109 PRO A C 1
ATOM 860 O O . PRO A 1 109 ? -5.315 -39.784 15.021 1.00 55.19 109 PRO A O 1
ATOM 863 N N . ILE A 1 110 ? -5.782 -38.930 17.036 1.00 64.06 110 ILE A N 1
ATOM 864 C CA . ILE A 1 110 ? -6.240 -40.192 17.618 1.00 64.06 110 ILE A CA 1
ATOM 865 C C . ILE A 1 110 ? -7.759 -40.277 17.395 1.00 64.06 110 ILE A C 1
ATOM 867 O O . ILE A 1 110 ? -8.471 -39.459 17.988 1.00 64.06 110 ILE A O 1
ATOM 871 N N . PRO A 1 111 ? -8.258 -41.220 16.572 1.00 60.72 111 PRO A N 1
ATOM 872 C CA . PRO A 1 111 ? -9.692 -41.411 16.381 1.00 60.72 111 PRO A CA 1
ATOM 873 C C . PRO A 1 111 ? -10.363 -41.739 17.719 1.00 60.72 111 PRO A C 1
ATOM 875 O O . PRO A 1 111 ? -9.804 -42.461 18.553 1.00 60.72 111 PRO A O 1
ATOM 878 N N . GLN A 1 112 ? -11.549 -41.175 17.946 1.00 74.38 112 GLN A N 1
ATOM 879 C CA . GLN A 1 112 ? -12.362 -41.513 19.116 1.00 74.38 112 GLN A CA 1
ATOM 880 C C . GLN A 1 112 ? -12.833 -42.982 19.019 1.00 74.38 112 GLN A C 1
ATOM 882 O O . GLN A 1 112 ? -12.871 -43.541 17.923 1.00 74.38 112 GLN A O 1
ATOM 887 N N . PRO A 1 113 ? -13.194 -43.643 20.138 1.00 71.38 113 PRO A N 1
ATOM 888 C CA . PRO A 1 113 ? -13.555 -45.069 20.156 1.00 71.38 113 PRO A CA 1
ATOM 889 C C . PRO A 1 113 ? -14.741 -45.455 19.254 1.00 71.38 113 PRO A C 1
ATOM 891 O O . PRO A 1 113 ? -14.937 -46.634 18.971 1.00 71.38 113 PRO A O 1
ATOM 894 N N . ASP A 1 114 ? -15.543 -44.476 18.842 1.00 70.62 114 ASP A N 1
ATOM 895 C CA . ASP A 1 114 ? -16.723 -44.584 17.987 1.00 70.62 114 ASP A CA 1
ATOM 896 C C . ASP A 1 114 ? -16.508 -44.041 16.559 1.00 70.62 114 ASP A C 1
ATOM 898 O O . ASP A 1 114 ? -17.419 -44.108 15.733 1.00 70.62 114 ASP A O 1
ATOM 902 N N . GLU A 1 115 ? -15.309 -43.545 16.241 1.00 63.22 115 GLU A N 1
ATOM 903 C CA . GLU A 1 115 ? -14.951 -43.002 14.930 1.00 63.22 115 GLU A CA 1
ATOM 904 C C . GLU A 1 115 ? -14.243 -44.079 14.090 1.00 63.22 115 GLU A C 1
ATOM 906 O O . GLU A 1 115 ? -13.203 -44.622 14.468 1.00 63.22 115 GLU A O 1
ATOM 911 N N . ALA A 1 116 ? -14.825 -44.428 12.940 1.00 63.59 116 ALA A N 1
ATOM 912 C CA . ALA A 1 116 ? -14.227 -45.398 12.032 1.00 63.59 116 ALA A CA 1
ATOM 913 C C . ALA A 1 116 ? -12.958 -44.806 11.397 1.00 63.59 116 ALA A C 1
ATOM 915 O O . ALA A 1 116 ? -12.992 -43.732 10.804 1.00 63.59 116 ALA A O 1
ATOM 916 N N . PHE A 1 117 ? -11.835 -45.520 11.496 1.00 57.78 117 PHE A N 1
ATOM 917 C CA . PHE A 1 117 ? -10.617 -45.165 10.773 1.00 57.78 117 PHE A CA 1
ATOM 918 C C . PHE A 1 117 ? -10.861 -45.397 9.276 1.00 57.78 117 PHE A C 1
ATOM 920 O O . PHE A 1 117 ? -10.817 -46.537 8.815 1.00 57.78 117 PHE A O 1
ATOM 927 N N . GLU A 1 118 ? -11.129 -44.334 8.515 1.00 59.44 118 GLU A N 1
ATOM 928 C CA . GLU A 1 118 ? -11.408 -44.405 7.067 1.00 59.44 118 GLU A CA 1
ATOM 929 C C . GLU A 1 118 ? -10.188 -44.826 6.213 1.00 59.44 118 GLU A C 1
ATOM 931 O O . GLU A 1 118 ? -10.256 -44.879 4.988 1.00 59.44 118 GLU A O 1
ATOM 936 N N . GLY A 1 119 ? -9.085 -45.232 6.847 1.00 67.19 119 GLY A N 1
ATOM 937 C CA . GLY A 1 119 ? -7.846 -45.650 6.199 1.00 67.19 119 GLY A CA 1
ATOM 938 C C . GLY A 1 119 ? -6.790 -44.543 6.213 1.00 67.19 119 GLY A C 1
ATOM 939 O O . GLY A 1 119 ? -7.045 -43.434 6.684 1.00 67.19 119 GLY A O 1
ATOM 940 N N . PRO A 1 120 ? -5.565 -44.830 5.739 1.00 67.38 120 PRO A N 1
ATOM 941 C CA . PRO A 1 120 ? -4.576 -43.782 5.539 1.00 67.38 120 PRO A CA 1
ATOM 942 C C . PRO A 1 120 ? -5.127 -42.775 4.526 1.00 67.38 120 PRO A C 1
ATOM 944 O O . PRO A 1 120 ? -5.571 -43.172 3.448 1.00 67.38 120 PRO A O 1
ATOM 947 N N . ILE A 1 121 ? -5.080 -41.483 4.866 1.00 62.97 121 ILE A N 1
ATOM 948 C CA . ILE A 1 121 ? -5.403 -40.400 3.929 1.00 62.97 121 ILE A CA 1
ATOM 949 C C . ILE A 1 121 ? -4.544 -40.616 2.680 1.00 62.97 121 ILE A C 1
ATOM 951 O O . ILE A 1 121 ? -3.311 -40.593 2.752 1.00 62.97 121 ILE A O 1
ATOM 955 N N . ARG A 1 122 ? -5.181 -40.879 1.538 1.00 64.62 122 ARG A N 1
ATOM 956 C CA . ARG A 1 122 ? -4.472 -41.077 0.274 1.00 64.62 122 ARG A CA 1
ATOM 957 C C . ARG A 1 122 ? -4.061 -39.692 -0.212 1.00 64.62 122 ARG A C 1
ATOM 959 O O . ARG A 1 122 ? -4.878 -38.779 -0.223 1.00 64.62 122 ARG A O 1
ATOM 966 N N . MET A 1 123 ? -2.798 -39.504 -0.603 1.00 58.31 123 MET A N 1
ATOM 967 C CA . MET A 1 123 ? -2.316 -38.182 -1.048 1.00 58.31 123 MET A CA 1
ATOM 968 C C . MET A 1 123 ? -3.112 -37.622 -2.238 1.00 58.31 123 MET A C 1
ATOM 970 O O . MET A 1 123 ? -3.153 -36.413 -2.423 1.00 58.31 123 MET A O 1
ATOM 974 N N . GLU A 1 124 ? -3.747 -38.494 -3.021 1.00 68.50 124 GLU A N 1
ATOM 975 C CA . GLU A 1 124 ? -4.644 -38.140 -4.126 1.00 68.50 124 GLU A CA 1
ATOM 976 C C . GLU A 1 124 ? -5.961 -37.481 -3.679 1.00 68.50 124 GLU A C 1
ATOM 978 O O . GLU A 1 124 ? -6.528 -36.708 -4.444 1.00 68.50 124 GLU A O 1
ATOM 983 N N . ASP A 1 125 ? -6.388 -37.705 -2.432 1.00 58.69 125 ASP A N 1
ATOM 984 C CA . ASP A 1 125 ? -7.606 -37.129 -1.844 1.00 58.69 125 ASP A CA 1
ATOM 985 C C . ASP A 1 125 ? -7.317 -35.858 -1.023 1.00 58.69 125 ASP A C 1
ATOM 987 O O . ASP A 1 125 ? -8.227 -35.192 -0.525 1.00 58.69 125 ASP A O 1
ATOM 991 N N . VAL A 1 126 ? -6.037 -35.496 -0.868 1.00 57.09 126 VAL A N 1
ATOM 992 C CA . VAL A 1 126 ? -5.649 -34.214 -0.284 1.00 57.09 126 VAL A CA 1
ATOM 993 C C . VAL A 1 126 ? -5.829 -33.152 -1.360 1.00 57.09 126 VAL A C 1
ATOM 995 O O . VAL A 1 126 ? -4.929 -32.896 -2.160 1.00 57.09 126 VAL A O 1
ATOM 998 N N . GLU A 1 127 ? -6.985 -32.490 -1.362 1.00 51.94 127 GLU A N 1
ATOM 999 C CA . GLU A 1 127 ? -7.122 -31.204 -2.038 1.00 51.94 127 GLU A CA 1
ATOM 1000 C C . GLU A 1 127 ? -6.158 -30.220 -1.366 1.00 51.94 127 GLU A C 1
ATOM 1002 O O . GLU A 1 127 ? -6.470 -29.584 -0.355 1.00 51.94 127 GLU A O 1
ATOM 1007 N N . ILE A 1 128 ? -4.940 -30.115 -1.905 1.00 45.84 128 ILE A N 1
ATOM 1008 C CA . ILE A 1 128 ? -4.003 -29.063 -1.530 1.00 45.84 128 ILE A CA 1
ATOM 1009 C C . ILE A 1 128 ? -4.691 -27.763 -1.926 1.00 45.84 128 ILE A C 1
ATOM 1011 O O . ILE A 1 128 ? -4.659 -27.349 -3.086 1.00 45.84 128 ILE A O 1
ATOM 1015 N N . THR A 1 129 ? -5.352 -27.134 -0.955 1.00 43.56 129 THR A N 1
ATOM 1016 C CA . THR A 1 129 ? -5.875 -25.784 -1.102 1.00 43.56 129 THR A CA 1
ATOM 1017 C C . THR A 1 129 ? -4.658 -24.907 -1.339 1.00 43.56 129 THR A C 1
ATOM 1019 O O . THR A 1 129 ? -3.959 -24.513 -0.405 1.00 43.56 129 THR A O 1
ATOM 1022 N N . THR A 1 130 ? -4.354 -24.661 -2.612 1.00 54.72 130 THR A N 1
ATOM 1023 C CA . THR A 1 130 ? -3.410 -23.626 -3.012 1.00 54.72 130 THR A CA 1
ATOM 1024 C C . THR A 1 130 ? -3.852 -22.378 -2.266 1.00 54.72 130 THR A C 1
ATOM 1026 O O . THR A 1 130 ? -5.016 -21.992 -2.375 1.00 54.72 130 THR A O 1
ATOM 1029 N N . ALA A 1 131 ? -2.972 -21.813 -1.435 1.00 60.88 131 ALA A N 1
ATOM 1030 C CA . ALA A 1 131 ? -3.290 -20.635 -0.640 1.00 60.88 131 ALA A CA 1
ATOM 1031 C C . ALA A 1 131 ? -3.944 -19.590 -1.555 1.00 60.88 131 ALA A C 1
ATOM 1033 O O . ALA A 1 131 ? -3.324 -19.139 -2.518 1.00 60.88 131 ALA A O 1
ATOM 1034 N N . HIS A 1 132 ? -5.216 -19.276 -1.299 1.00 75.81 132 HIS A N 1
ATOM 1035 C CA . HIS A 1 132 ? -5.968 -18.326 -2.107 1.00 75.81 132 HIS A CA 1
ATOM 1036 C C . HIS A 1 132 ? -5.271 -16.964 -2.018 1.00 75.81 132 HIS A C 1
ATOM 1038 O O . HIS A 1 132 ? -5.224 -16.356 -0.947 1.00 75.81 132 HIS A O 1
ATOM 1044 N N . VAL A 1 133 ? -4.671 -16.522 -3.125 1.00 81.38 133 VAL A N 1
ATOM 1045 C CA . VAL A 1 133 ? -4.084 -15.185 -3.231 1.00 81.38 133 VAL A CA 1
ATOM 1046 C C . VAL A 1 133 ? -5.198 -14.244 -3.672 1.00 81.38 133 VAL A C 1
ATOM 1048 O O . VAL A 1 133 ? -5.779 -14.478 -4.730 1.00 81.38 133 VAL A O 1
ATOM 1051 N N . PRO A 1 134 ? -5.526 -13.210 -2.882 1.00 83.50 134 PRO A N 1
ATOM 1052 C CA . PRO A 1 134 ? -6.617 -12.316 -3.222 1.00 83.50 134 PRO A CA 1
ATOM 1053 C C . PRO A 1 134 ? -6.228 -11.455 -4.423 1.00 83.50 134 PRO A C 1
ATOM 1055 O O . PRO A 1 134 ? -5.249 -10.711 -4.370 1.00 83.50 134 PRO A O 1
ATOM 1058 N N . GLU A 1 135 ? -7.006 -11.546 -5.495 1.00 87.25 135 GLU A N 1
ATOM 1059 C CA . GLU A 1 135 ? -6.806 -10.761 -6.714 1.00 87.25 135 GLU A CA 1
ATOM 1060 C C . GLU A 1 135 ? -7.731 -9.526 -6.727 1.00 87.25 135 GLU A C 1
ATOM 1062 O O . GLU A 1 135 ? -8.885 -9.609 -6.290 1.00 87.25 135 GLU A O 1
ATOM 1067 N N . PRO A 1 136 ? -7.259 -8.357 -7.201 1.00 88.00 136 PRO A N 1
ATOM 1068 C CA . PRO A 1 136 ? -8.080 -7.160 -7.341 1.00 88.00 136 PRO A CA 1
ATOM 1069 C C . PRO A 1 136 ? -9.260 -7.346 -8.287 1.00 88.00 136 PRO A C 1
ATOM 1071 O O . PRO A 1 136 ? -9.097 -7.712 -9.448 1.00 88.00 136 PRO A O 1
ATOM 1074 N N . VAL A 1 137 ? -10.456 -6.992 -7.815 1.00 86.06 137 VAL A N 1
ATOM 1075 C CA . VAL A 1 137 ? -11.655 -6.928 -8.658 1.00 86.06 137 VAL A CA 1
ATOM 1076 C C . VAL A 1 137 ? -11.754 -5.528 -9.259 1.00 86.06 137 VAL A C 1
ATOM 1078 O O . VAL A 1 137 ? -12.084 -4.566 -8.564 1.00 86.06 137 VAL A O 1
ATOM 1081 N N . VAL A 1 138 ? -11.460 -5.412 -10.556 1.00 78.31 138 VAL A N 1
ATOM 1082 C CA . VAL A 1 138 ? -11.323 -4.121 -11.258 1.00 78.31 138 VAL A CA 1
ATOM 1083 C C . VAL A 1 138 ? -12.604 -3.281 -11.219 1.00 78.31 138 VAL A C 1
ATOM 1085 O O . VAL A 1 138 ? -12.535 -2.078 -10.977 1.00 78.31 138 VAL A O 1
ATOM 1088 N N . ASP A 1 139 ? -13.770 -3.917 -11.327 1.00 80.31 139 ASP A N 1
ATOM 1089 C CA . ASP A 1 139 ? -15.068 -3.224 -11.356 1.00 80.31 139 ASP A CA 1
ATOM 1090 C C . ASP A 1 139 ? -15.695 -3.029 -9.965 1.00 80.31 139 ASP A C 1
ATOM 1092 O O . ASP A 1 139 ? -16.753 -2.413 -9.825 1.00 80.31 139 ASP A O 1
ATOM 1096 N N . LYS A 1 140 ? -15.072 -3.568 -8.908 1.00 91.12 140 LYS A N 1
ATOM 1097 C CA . LYS A 1 140 ? -15.618 -3.531 -7.546 1.00 91.12 140 LYS A CA 1
ATOM 1098 C C . LYS A 1 140 ? -14.535 -3.225 -6.523 1.00 91.12 140 LYS A C 1
ATOM 1100 O O . LYS A 1 140 ? -13.859 -4.116 -6.012 1.00 91.12 140 LYS A O 1
ATOM 1105 N N . TRP A 1 141 ? -14.461 -1.958 -6.142 1.00 95.44 141 TRP A N 1
ATOM 1106 C CA . TRP A 1 141 ? -13.475 -1.452 -5.197 1.00 95.44 141 TRP A CA 1
ATOM 1107 C C . TRP A 1 141 ? -14.079 -0.450 -4.212 1.00 95.44 141 TRP A C 1
ATOM 1109 O O . TRP A 1 141 ? -15.159 0.101 -4.416 1.00 95.44 141 TRP A O 1
ATOM 1119 N N . VAL A 1 142 ? -13.361 -0.233 -3.115 1.00 95.62 142 VAL A N 1
ATOM 1120 C CA . VAL A 1 142 ? -13.658 0.770 -2.087 1.00 95.62 142 VAL A CA 1
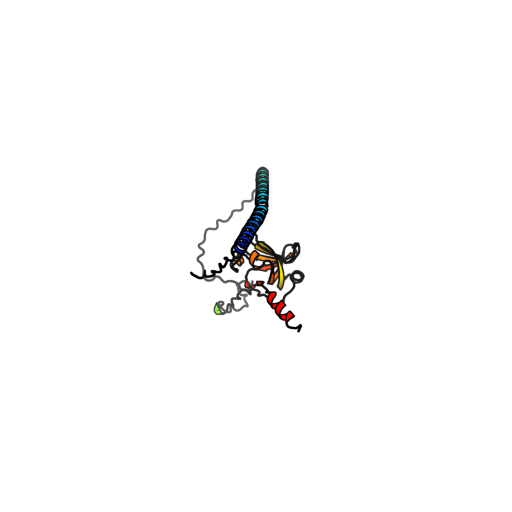ATOM 1121 C C . VAL A 1 142 ? -12.589 1.862 -2.151 1.00 95.62 142 VAL A C 1
ATOM 1123 O O . VAL A 1 142 ? -11.420 1.561 -2.386 1.00 95.62 142 VAL A O 1
ATOM 1126 N N . SER A 1 143 ? -12.960 3.128 -1.948 1.00 96.69 143 SER A N 1
ATOM 1127 C CA . SER A 1 143 ? -11.975 4.215 -1.829 1.00 96.69 143 SER A CA 1
ATOM 1128 C C . SER A 1 143 ? -11.040 3.966 -0.641 1.00 96.69 143 SER A C 1
ATOM 1130 O O . SER A 1 143 ? -11.472 3.502 0.418 1.00 96.69 143 SER A O 1
ATOM 1132 N N . TRP A 1 144 ? -9.761 4.314 -0.780 1.00 96.44 144 TRP A N 1
ATOM 1133 C CA . TRP A 1 144 ? -8.784 4.243 0.311 1.00 96.44 144 TRP A CA 1
ATOM 1134 C C . TRP A 1 144 ? -9.232 4.991 1.582 1.00 96.44 144 TRP A C 1
ATOM 1136 O O . TRP A 1 144 ? -8.897 4.562 2.686 1.00 96.44 144 TRP A O 1
ATOM 1146 N N . GLU A 1 145 ? -10.036 6.051 1.451 1.00 96.25 145 GLU A N 1
ATOM 1147 C CA . GLU A 1 145 ? -10.602 6.820 2.573 1.00 96.25 145 GLU A CA 1
ATOM 1148 C C . GLU A 1 145 ? -11.570 5.980 3.419 1.00 96.25 145 GLU A C 1
ATOM 1150 O O . GLU A 1 145 ? -11.598 6.067 4.648 1.00 96.25 145 GLU A O 1
ATOM 1155 N N . ASP A 1 146 ? -12.331 5.110 2.756 1.00 96.50 146 ASP A N 1
ATOM 1156 C CA . ASP A 1 146 ? -13.357 4.272 3.368 1.00 96.50 146 ASP A CA 1
ATOM 1157 C C . ASP A 1 146 ? -12.838 2.899 3.797 1.00 96.50 146 ASP A C 1
ATOM 1159 O O . ASP A 1 146 ? -13.515 2.197 4.554 1.00 96.50 146 ASP A O 1
ATOM 1163 N N . ALA A 1 147 ? -11.631 2.513 3.374 1.00 94.81 147 ALA A N 1
ATOM 1164 C CA . ALA A 1 147 ? -11.052 1.195 3.635 1.00 94.81 147 ALA A CA 1
ATOM 1165 C C . ALA A 1 147 ? -11.080 0.818 5.128 1.00 94.81 147 ALA A C 1
ATOM 1167 O O . ALA A 1 147 ? -11.368 -0.325 5.486 1.00 94.81 147 ALA A O 1
ATOM 1168 N N . GLY A 1 148 ? -10.873 1.786 6.028 1.00 93.44 148 GLY A N 1
ATOM 1169 C CA . GLY A 1 148 ? -10.900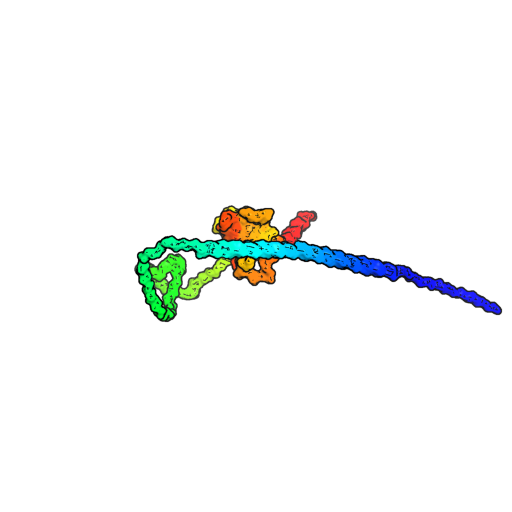 1.561 7.477 1.00 93.44 148 GLY A CA 1
ATOM 1170 C C . GLY A 1 148 ? -12.240 1.062 8.038 1.00 93.44 148 GLY A C 1
ATOM 1171 O O . GLY A 1 148 ? -12.247 0.423 9.096 1.00 93.44 148 GLY A O 1
ATOM 1172 N N . LYS A 1 149 ? -13.359 1.298 7.339 1.00 96.12 149 LYS A N 1
ATOM 1173 C CA . LYS A 1 149 ? -14.699 0.797 7.706 1.00 96.12 149 LYS A CA 1
ATOM 1174 C C . LYS A 1 149 ? -14.826 -0.721 7.517 1.00 96.12 149 LYS A C 1
ATOM 1176 O O . LYS A 1 149 ? -15.714 -1.339 8.092 1.00 96.12 149 LYS A O 1
ATOM 1181 N N . TYR A 1 150 ? -13.916 -1.324 6.753 1.00 95.69 150 TYR A N 1
ATOM 1182 C CA . TYR A 1 150 ? -13.924 -2.740 6.382 1.00 95.69 150 TYR A CA 1
ATOM 1183 C C . TYR A 1 150 ? -12.852 -3.555 7.118 1.00 95.69 150 TYR A C 1
ATOM 1185 O O . TYR A 1 150 ? -12.440 -4.612 6.646 1.00 95.69 150 TYR A O 1
ATOM 1193 N N . ALA A 1 151 ? -12.384 -3.083 8.276 1.00 93.75 151 ALA A N 1
ATOM 1194 C CA . ALA A 1 151 ? -11.387 -3.796 9.071 1.00 93.75 151 ALA A CA 1
ATOM 1195 C C . ALA A 1 151 ? -11.809 -5.255 9.346 1.00 93.75 151 ALA A C 1
ATOM 1197 O O . ALA A 1 151 ? -12.934 -5.527 9.757 1.00 93.75 151 ALA A O 1
ATOM 1198 N N . GLY A 1 152 ? -10.889 -6.191 9.112 1.00 93.69 152 GLY A N 1
ATOM 1199 C CA . GLY A 1 152 ? -11.109 -7.632 9.232 1.00 93.69 152 GLY A CA 1
ATOM 1200 C C . GLY A 1 152 ? -11.648 -8.305 7.968 1.00 93.69 152 GLY A C 1
ATOM 1201 O O . GLY A 1 152 ? -11.655 -9.531 7.919 1.00 93.69 152 GLY A O 1
ATOM 1202 N N . ARG A 1 153 ? -12.048 -7.542 6.945 1.00 94.12 153 ARG A N 1
ATOM 1203 C CA . ARG A 1 153 ? -12.585 -8.071 5.686 1.00 94.12 153 ARG A CA 1
ATOM 1204 C C . ARG A 1 153 ? -11.548 -8.015 4.574 1.00 94.12 153 ARG A C 1
ATOM 1206 O O . ARG A 1 153 ? -10.712 -7.113 4.536 1.00 94.12 153 ARG A O 1
ATOM 1213 N N . GLU A 1 154 ? -11.645 -8.971 3.663 1.00 94.94 154 GLU A N 1
ATOM 1214 C CA . GLU A 1 154 ? -10.938 -8.949 2.391 1.00 94.94 154 GLU A CA 1
ATOM 1215 C C . GLU A 1 154 ? -11.722 -8.119 1.374 1.00 94.94 154 GLU A C 1
ATOM 1217 O O . GLU A 1 154 ? -12.900 -8.385 1.122 1.00 94.94 154 GLU A O 1
ATOM 1222 N N . ILE A 1 155 ? -11.094 -7.063 0.857 1.00 95.69 155 ILE A N 1
ATOM 1223 C CA . ILE A 1 155 ? -11.686 -6.145 -0.121 1.00 95.69 155 ILE A CA 1
ATOM 1224 C C . ILE A 1 155 ? -10.628 -5.688 -1.131 1.00 95.69 155 ILE A C 1
ATOM 1226 O O . ILE A 1 155 ? -9.429 -5.794 -0.872 1.00 95.69 155 ILE A O 1
ATOM 1230 N N . THR A 1 156 ? -11.084 -5.134 -2.255 1.00 97.31 156 THR A N 1
ATOM 1231 C CA . THR A 1 156 ? -10.237 -4.367 -3.178 1.00 97.31 156 THR A CA 1
ATOM 1232 C C . THR A 1 156 ? -10.347 -2.880 -2.847 1.00 97.31 156 THR A C 1
ATOM 1234 O O . THR A 1 156 ? -11.453 -2.350 -2.721 1.00 97.31 156 THR A O 1
ATOM 1237 N N . VAL A 1 157 ? -9.213 -2.201 -2.699 1.00 97.06 157 VAL A N 1
ATOM 1238 C CA . VAL A 1 157 ? -9.122 -0.768 -2.394 1.00 97.06 157 VAL A CA 1
ATOM 1239 C C . VAL A 1 157 ? -8.498 -0.030 -3.574 1.00 97.06 157 VAL A C 1
ATOM 1241 O O . VAL A 1 157 ? -7.454 -0.452 -4.064 1.00 97.06 157 VAL A O 1
ATOM 1244 N N . LYS A 1 158 ? -9.107 1.077 -4.009 1.00 97.06 158 LYS A N 1
ATOM 1245 C CA . LYS A 1 158 ? -8.573 1.964 -5.054 1.00 97.06 158 LYS A CA 1
ATOM 1246 C C . LYS A 1 158 ? -8.006 3.239 -4.441 1.00 97.06 158 LYS A C 1
ATOM 1248 O O . LYS A 1 158 ? -8.623 3.838 -3.556 1.00 97.06 158 LYS A O 1
ATOM 1253 N N . GLY A 1 159 ? -6.872 3.701 -4.953 1.00 96.19 159 GLY A N 1
ATOM 1254 C CA . GLY A 1 159 ? -6.342 5.012 -4.595 1.00 96.19 159 GLY A CA 1
ATOM 1255 C C . GLY A 1 159 ? -5.116 5.416 -5.398 1.00 96.19 159 GLY A C 1
ATOM 1256 O O . GLY A 1 159 ? -4.395 4.566 -5.920 1.00 96.19 159 GLY A O 1
ATOM 1257 N N . ARG A 1 160 ? -4.872 6.728 -5.467 1.00 96.62 160 ARG A N 1
ATOM 1258 C CA . ARG A 1 160 ? -3.656 7.297 -6.052 1.00 96.62 160 ARG A CA 1
ATOM 1259 C C . ARG A 1 160 ? -2.556 7.376 -5.005 1.00 96.62 160 ARG A C 1
ATOM 1261 O O . ARG A 1 160 ? -2.734 8.007 -3.968 1.00 96.62 160 ARG A O 1
ATOM 1268 N N . VAL A 1 161 ? -1.415 6.764 -5.284 1.00 97.00 161 VAL A N 1
ATOM 1269 C CA . VAL A 1 161 ? -0.249 6.817 -4.404 1.00 97.00 161 VAL A CA 1
ATOM 1270 C C . VAL A 1 161 ? 0.430 8.174 -4.567 1.00 97.00 161 VAL A C 1
ATOM 1272 O O . VAL A 1 161 ? 0.922 8.507 -5.643 1.00 97.00 161 VAL A O 1
ATOM 1275 N N . VAL A 1 162 ? 0.466 8.960 -3.493 1.00 96.62 162 VAL A N 1
ATOM 1276 C CA . VAL A 1 162 ? 1.077 10.301 -3.482 1.00 96.62 162 VAL A CA 1
ATOM 1277 C C . VAL A 1 162 ? 2.461 10.306 -2.843 1.00 96.62 162 VAL A C 1
ATOM 1279 O O . VAL A 1 162 ? 3.285 11.159 -3.158 1.00 96.62 162 VAL A O 1
ATOM 1282 N N . GLU A 1 163 ? 2.738 9.354 -1.950 1.00 94.94 163 GLU A N 1
ATOM 1283 C CA . GLU A 1 163 ? 4.012 9.284 -1.239 1.00 94.94 163 GLU A CA 1
ATOM 1284 C C . GLU A 1 163 ? 4.430 7.830 -1.023 1.00 94.94 163 GLU A C 1
ATOM 1286 O O . GLU A 1 163 ? 3.691 7.028 -0.443 1.00 94.94 163 GLU A O 1
ATOM 1291 N N . THR A 1 164 ? 5.649 7.506 -1.454 1.00 96.44 164 THR A N 1
ATOM 1292 C CA . THR A 1 164 ? 6.273 6.196 -1.249 1.00 96.44 164 THR A CA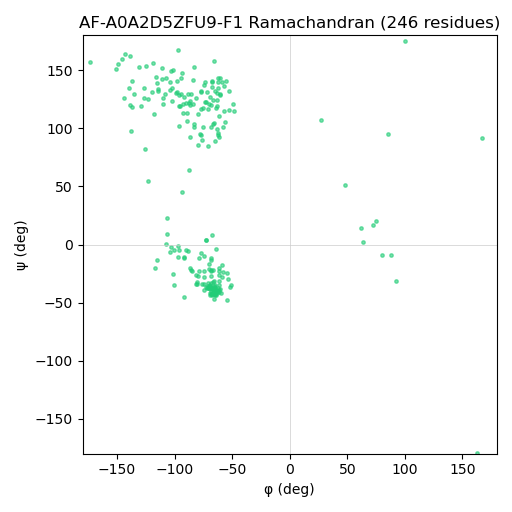 1
ATOM 1293 C C . THR A 1 164 ? 7.503 6.319 -0.362 1.00 96.44 164 THR A C 1
ATOM 1295 O O . THR A 1 164 ? 8.300 7.251 -0.504 1.00 96.44 164 THR A O 1
ATOM 1298 N N . ARG A 1 165 ? 7.681 5.366 0.557 1.00 94.62 165 ARG A N 1
ATOM 1299 C CA . ARG A 1 165 ? 8.867 5.285 1.418 1.00 94.62 165 ARG A CA 1
ATOM 1300 C C . ARG A 1 165 ? 9.338 3.843 1.516 1.00 94.62 165 ARG A C 1
ATOM 1302 O O . ARG A 1 165 ? 8.623 3.021 2.072 1.00 94.62 165 ARG A O 1
ATOM 1309 N N . ASN A 1 166 ? 10.555 3.566 1.065 1.00 94.88 166 ASN A N 1
ATOM 1310 C CA . ASN A 1 166 ? 11.196 2.264 1.228 1.00 94.88 166 ASN A CA 1
ATOM 1311 C C . ASN A 1 166 ? 12.258 2.320 2.341 1.00 94.88 166 ASN A C 1
ATOM 1313 O O . ASN A 1 166 ? 13.041 3.271 2.408 1.00 94.88 166 ASN A O 1
ATOM 1317 N N . THR A 1 167 ? 12.251 1.341 3.249 1.00 93.38 167 THR A N 1
ATOM 1318 C CA . THR A 1 167 ? 13.257 1.178 4.317 1.00 93.38 167 THR A CA 1
ATOM 1319 C C . THR A 1 167 ? 14.279 0.077 4.029 1.00 93.38 167 THR A C 1
ATOM 1321 O O . THR A 1 167 ? 15.177 -0.123 4.840 1.00 93.38 167 THR A O 1
ATOM 1324 N N . GLY A 1 168 ? 14.144 -0.640 2.911 1.00 90.00 168 GLY A N 1
ATOM 1325 C CA . GLY A 1 168 ? 14.891 -1.855 2.571 1.00 90.00 168 GLY A CA 1
ATOM 1326 C C . GLY A 1 168 ? 14.174 -3.139 2.998 1.00 90.00 168 GLY A C 1
ATOM 1327 O O . GLY A 1 168 ? 14.268 -4.146 2.310 1.00 90.00 168 GLY A O 1
ATOM 1328 N N . GLU A 1 169 ? 13.404 -3.093 4.087 1.00 91.00 169 GLU A N 1
ATOM 1329 C CA . GLU A 1 169 ? 12.594 -4.227 4.566 1.00 91.00 169 GLU A CA 1
ATOM 1330 C C . GLU A 1 169 ? 11.120 -4.101 4.171 1.00 91.00 169 GLU A C 1
ATOM 1332 O O . GLU A 1 169 ? 10.434 -5.094 3.926 1.00 91.00 169 GLU A O 1
ATOM 1337 N N . VAL A 1 170 ? 10.616 -2.864 4.142 1.00 93.88 170 VAL A N 1
ATOM 1338 C CA . VAL A 1 170 ? 9.216 -2.559 3.858 1.00 93.88 170 VAL A CA 1
ATOM 1339 C C . VAL A 1 170 ? 9.136 -1.323 2.971 1.00 93.88 170 VAL A C 1
ATOM 1341 O O . VAL A 1 170 ? 9.764 -0.296 3.244 1.00 93.88 170 VAL A O 1
ATOM 1344 N 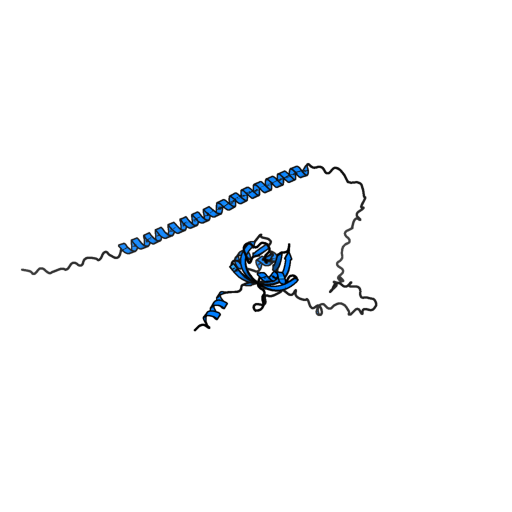N . CYS A 1 171 ? 8.305 -1.407 1.938 1.00 95.88 171 CYS A N 1
ATOM 1345 C CA . CYS A 1 171 ? 7.889 -0.267 1.139 1.00 95.88 171 CYS A CA 1
ATOM 1346 C C . CYS A 1 171 ? 6.471 0.157 1.540 1.00 95.88 171 CYS A C 1
ATOM 1348 O O . CYS A 1 171 ? 5.536 -0.644 1.523 1.00 95.88 171 CYS A O 1
ATOM 1350 N N . PHE A 1 172 ? 6.325 1.420 1.937 1.00 96.44 172 PHE A N 1
ATOM 1351 C CA . PHE A 1 172 ? 5.061 2.052 2.296 1.00 96.44 172 PHE A CA 1
ATOM 1352 C C . PHE A 1 172 ? 4.508 2.817 1.098 1.00 96.44 172 PHE A C 1
ATOM 1354 O O . PHE A 1 172 ? 5.206 3.675 0.554 1.00 96.44 172 PHE A O 1
ATOM 1361 N N . LEU A 1 173 ? 3.243 2.572 0.756 1.00 97.62 173 LEU A N 1
ATOM 1362 C CA . LEU A 1 173 ? 2.485 3.367 -0.209 1.00 97.62 173 LEU A CA 1
ATOM 1363 C C . LEU A 1 173 ? 1.406 4.157 0.538 1.00 97.62 173 LEU A C 1
ATOM 1365 O O . LEU A 1 173 ? 0.556 3.568 1.213 1.00 97.62 173 LEU A O 1
ATOM 1369 N N . ASN A 1 174 ? 1.443 5.483 0.425 1.00 97.38 174 ASN A N 1
ATOM 1370 C CA . ASN A 1 174 ? 0.498 6.391 1.071 1.00 97.38 174 ASN A CA 1
ATOM 1371 C C . ASN A 1 174 ? -0.322 7.143 0.021 1.00 97.38 174 ASN A C 1
ATOM 1373 O O . ASN A 1 174 ? 0.194 7.529 -1.030 1.00 97.38 174 ASN A O 1
ATOM 1377 N N . PHE A 1 175 ? -1.590 7.388 0.344 1.00 96.56 175 PHE A N 1
ATOM 1378 C CA . PHE A 1 175 ? -2.573 7.982 -0.570 1.00 96.56 175 PHE A CA 1
ATOM 1379 C C . PHE A 1 175 ? -2.873 9.458 -0.279 1.00 96.56 175 PHE A C 1
ATOM 1381 O O . PHE A 1 175 ? -3.565 10.118 -1.047 1.00 96.56 175 PHE A O 1
ATOM 1388 N N . VAL A 1 176 ? -2.338 9.995 0.821 1.00 94.88 176 VAL A N 1
ATOM 1389 C CA . VAL A 1 176 ? -2.505 11.394 1.225 1.00 94.88 176 VAL A CA 1
ATOM 1390 C C . VAL A 1 176 ? -1.296 11.877 2.020 1.00 94.88 176 VAL A C 1
ATOM 1392 O O . VAL A 1 176 ? -0.656 11.095 2.723 1.00 94.88 176 VAL A O 1
ATOM 1395 N N . THR A 1 177 ? -1.023 13.178 1.942 1.00 90.06 177 THR A N 1
ATOM 1396 C CA . THR A 1 177 ? -0.053 13.881 2.786 1.00 90.06 177 THR A CA 1
ATOM 1397 C C . THR A 1 177 ? -0.786 15.024 3.505 1.00 90.06 177 THR A C 1
ATOM 1399 O O . THR A 1 177 ? -1.395 15.849 2.823 1.00 90.06 177 THR A O 1
ATOM 1402 N N . PRO A 1 178 ? -0.742 15.127 4.849 1.00 90.31 178 PRO A N 1
ATOM 1403 C CA . PRO A 1 178 ? -0.066 14.241 5.804 1.00 90.31 178 PRO A CA 1
ATOM 1404 C C . PRO A 1 178 ? -0.704 12.839 5.889 1.00 90.31 178 PRO A C 1
ATOM 1406 O O . PRO A 1 178 ? -1.921 12.699 5.871 1.00 90.31 178 PRO A O 1
ATOM 1409 N N . TRP A 1 179 ? 0.123 11.794 5.997 1.00 86.50 179 TRP A N 1
ATOM 1410 C CA . TRP A 1 179 ? -0.302 10.381 5.970 1.00 86.50 179 TRP A CA 1
ATOM 1411 C C . TRP A 1 179 ? -0.676 9.802 7.346 1.00 86.50 179 TRP A C 1
ATOM 1413 O O . TRP A 1 179 ? -1.062 8.636 7.474 1.00 86.50 179 TRP A O 1
ATOM 1423 N N . GLN A 1 180 ? -0.489 10.560 8.426 1.00 88.00 180 GLN A N 1
ATOM 1424 C CA . GLN A 1 180 ? -0.725 10.068 9.780 1.00 88.00 180 GLN A CA 1
ATOM 1425 C C . GLN A 1 180 ? -2.211 9.743 9.987 1.00 88.00 180 GLN A C 1
ATOM 1427 O O . GLN A 1 180 ? -3.084 10.539 9.665 1.00 88.00 180 GLN A O 1
ATOM 1432 N N . GLY A 1 181 ? -2.502 8.564 10.544 1.00 89.06 181 GLY A N 1
ATOM 1433 C CA . GLY A 1 181 ? -3.876 8.136 10.832 1.00 89.06 181 GLY A CA 1
ATOM 1434 C C . GLY A 1 181 ? -4.657 7.589 9.632 1.00 89.06 181 GLY A C 1
ATOM 1435 O O . GLY A 1 181 ? -5.726 7.019 9.826 1.00 89.06 181 GLY A O 1
ATOM 1436 N N . THR A 1 182 ? -4.127 7.700 8.413 1.00 93.75 182 THR A N 1
ATOM 1437 C CA . THR A 1 182 ? -4.832 7.279 7.197 1.00 93.75 182 THR A CA 1
ATOM 1438 C C . THR A 1 182 ? -4.422 5.884 6.739 1.00 93.75 182 THR A C 1
ATOM 1440 O O . THR A 1 182 ? -3.463 5.296 7.259 1.00 93.75 182 THR A O 1
ATOM 1443 N N . PHE A 1 183 ? -5.201 5.343 5.798 1.00 96.75 183 PHE A N 1
ATOM 1444 C CA . PHE A 1 183 ? -4.939 4.058 5.165 1.00 96.75 183 PHE A CA 1
ATOM 1445 C C . PHE A 1 183 ? -3.620 4.070 4.389 1.00 96.75 183 PHE A C 1
ATOM 1447 O O . PHE A 1 183 ? -3.300 5.043 3.707 1.00 96.75 183 PHE A O 1
ATOM 1454 N N . TYR A 1 184 ? -2.873 2.972 4.474 1.00 96.88 184 TYR A N 1
ATOM 1455 C CA . TYR A 1 184 ? -1.639 2.772 3.719 1.00 96.88 184 TYR A CA 1
ATOM 1456 C C . TYR A 1 184 ? -1.462 1.306 3.326 1.00 96.88 184 TYR A C 1
ATOM 1458 O O . TYR A 1 184 ? -2.028 0.396 3.936 1.00 96.88 184 TYR A O 1
ATOM 1466 N N . VAL A 1 185 ? -0.641 1.074 2.309 1.00 97.62 185 VAL A N 1
ATOM 1467 C CA . VAL A 1 185 ? -0.243 -0.271 1.882 1.00 97.62 185 VAL A CA 1
ATOM 1468 C C . VAL A 1 185 ? 1.202 -0.515 2.286 1.00 97.62 185 VAL A C 1
ATOM 1470 O O . VAL A 1 185 ? 2.027 0.399 2.237 1.00 97.62 185 VAL A O 1
ATOM 1473 N N . ILE A 1 186 ? 1.501 -1.750 2.688 1.00 96.44 186 ILE A N 1
ATOM 1474 C CA . ILE A 1 186 ? 2.871 -2.208 2.919 1.00 96.44 186 ILE A CA 1
ATOM 1475 C C . ILE A 1 186 ? 3.206 -3.378 2.008 1.00 96.44 186 ILE A C 1
ATOM 1477 O O . ILE A 1 186 ? 2.457 -4.354 1.945 1.00 96.44 186 ILE A O 1
ATOM 1481 N N . ILE A 1 187 ? 4.353 -3.283 1.350 1.00 96.25 187 ILE A N 1
ATOM 1482 C CA . ILE A 1 187 ? 4.967 -4.351 0.565 1.00 96.25 187 ILE A CA 1
ATOM 1483 C C . ILE A 1 187 ? 6.204 -4.801 1.342 1.00 96.25 187 ILE A C 1
ATOM 1485 O O . ILE A 1 187 ? 7.023 -3.964 1.724 1.00 96.25 187 ILE A O 1
ATOM 1489 N N . PHE A 1 188 ? 6.313 -6.097 1.630 1.00 91.56 188 PHE A N 1
ATOM 1490 C CA . PHE A 1 188 ? 7.496 -6.664 2.287 1.00 91.56 188 PHE A CA 1
ATOM 1491 C C . PHE A 1 188 ? 8.589 -6.958 1.259 1.00 91.56 188 PHE A C 1
ATOM 1493 O O . PHE A 1 188 ? 8.277 -7.222 0.099 1.00 91.56 188 PHE A O 1
ATOM 1500 N N . ASN A 1 189 ? 9.845 -6.933 1.699 1.00 90.00 189 ASN A N 1
ATOM 1501 C CA . ASN A 1 189 ? 11.018 -7.243 0.879 1.00 90.00 189 ASN A CA 1
ATOM 1502 C C . ASN A 1 189 ? 10.912 -8.573 0.116 1.00 90.00 189 ASN A C 1
ATOM 1504 O O . ASN A 1 189 ? 11.337 -8.623 -1.030 1.00 90.00 189 ASN A O 1
ATOM 1508 N N . ASP A 1 190 ? 10.276 -9.597 0.696 1.00 88.31 190 ASP A N 1
ATOM 1509 C CA . ASP A 1 190 ? 10.025 -10.890 0.037 1.00 88.31 190 ASP A CA 1
ATOM 1510 C C . ASP A 1 190 ? 9.288 -10.753 -1.309 1.00 88.31 190 ASP A C 1
ATOM 1512 O O . ASP A 1 190 ? 9.379 -11.630 -2.160 1.00 88.31 190 ASP A O 1
ATOM 1516 N N . ALA A 1 191 ? 8.541 -9.660 -1.501 1.00 87.25 191 ALA A N 1
ATOM 1517 C CA . ALA A 1 191 ? 7.795 -9.379 -2.720 1.00 87.25 191 ALA A CA 1
ATOM 1518 C C . ALA A 1 191 ? 8.494 -8.372 -3.650 1.00 87.25 191 ALA A C 1
ATOM 1520 O O . ALA A 1 191 ? 7.969 -8.120 -4.731 1.00 87.25 191 ALA A O 1
ATOM 1521 N N . PHE A 1 192 ? 9.633 -7.774 -3.273 1.00 89.31 192 PHE A N 1
ATOM 1522 C CA . PHE A 1 192 ? 10.268 -6.702 -4.061 1.00 89.31 192 PHE A CA 1
ATOM 1523 C C . PHE A 1 192 ? 10.699 -7.167 -5.452 1.00 89.31 192 PHE A C 1
ATOM 1525 O O . PHE A 1 192 ? 10.495 -6.431 -6.412 1.00 89.31 192 PHE A O 1
ATOM 1532 N N . ASP A 1 193 ? 11.184 -8.403 -5.565 1.00 89.19 193 ASP A N 1
ATOM 1533 C CA . ASP A 1 193 ? 11.637 -8.995 -6.831 1.00 89.19 193 ASP A CA 1
ATOM 1534 C C . ASP A 1 193 ? 10.481 -9.360 -7.781 1.00 89.19 193 ASP A C 1
ATOM 1536 O O . ASP A 1 193 ? 10.698 -9.924 -8.851 1.00 89.19 193 ASP A O 1
ATOM 1540 N N . SER A 1 194 ? 9.235 -9.045 -7.411 1.00 90.25 194 SER A N 1
ATOM 1541 C CA . SER A 1 194 ? 8.077 -9.256 -8.286 1.00 90.25 194 SER A CA 1
ATOM 1542 C C . SER A 1 194 ? 7.952 -8.198 -9.391 1.00 90.25 194 SER A C 1
ATOM 1544 O O . SER A 1 194 ? 7.082 -8.329 -10.253 1.00 90.25 194 SER A O 1
ATOM 1546 N N . TRP A 1 195 ? 8.775 -7.145 -9.355 1.00 91.44 195 TRP A N 1
ATOM 1547 C CA . TRP A 1 195 ? 8.797 -6.057 -10.334 1.00 91.44 195 TRP A CA 1
ATOM 1548 C C . TRP A 1 195 ? 10.225 -5.778 -10.811 1.00 9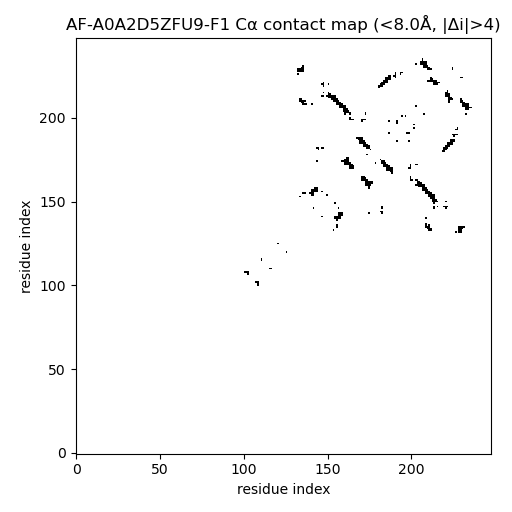1.44 195 TRP A C 1
ATOM 1550 O O . TRP A 1 195 ? 11.184 -5.985 -10.072 1.00 91.44 195 TRP A O 1
ATOM 1560 N N . ASP A 1 196 ? 10.356 -5.263 -12.037 1.00 89.81 196 ASP A N 1
ATOM 1561 C CA . ASP A 1 196 ? 11.657 -4.915 -12.634 1.00 89.81 196 ASP A CA 1
ATOM 1562 C C . ASP A 1 196 ? 12.333 -3.718 -11.940 1.00 89.81 196 ASP A C 1
ATOM 1564 O O . ASP A 1 196 ? 13.558 -3.583 -11.948 1.00 89.81 196 ASP A O 1
ATOM 1568 N N . GLU A 1 197 ? 11.527 -2.838 -11.343 1.00 92.19 197 GLU A N 1
ATOM 1569 C CA . GLU A 1 197 ? 11.958 -1.647 -10.614 1.00 92.19 197 GLU A CA 1
ATOM 1570 C C . GLU A 1 197 ? 11.515 -1.730 -9.144 1.00 92.19 197 GLU A C 1
ATOM 1572 O O . GLU A 1 197 ? 10.522 -2.396 -8.829 1.00 92.19 197 GLU A O 1
ATOM 1577 N N . PRO A 1 198 ? 12.196 -1.022 -8.221 1.00 91.94 198 PRO A N 1
ATOM 1578 C CA . PRO A 1 198 ? 11.787 -0.978 -6.825 1.00 91.94 198 PRO A CA 1
ATOM 1579 C C . PRO A 1 198 ? 10.328 -0.514 -6.670 1.00 91.94 198 PRO A C 1
ATOM 1581 O O . PRO A 1 198 ? 9.900 0.432 -7.342 1.00 91.94 198 PRO A O 1
ATOM 1584 N N . PRO A 1 199 ? 9.549 -1.106 -5.747 1.00 93.75 199 PRO A N 1
ATOM 1585 C CA . PRO A 1 199 ? 8.123 -0.809 -5.610 1.00 93.75 199 PRO A CA 1
ATOM 1586 C C . PRO A 1 199 ? 7.832 0.672 -5.316 1.00 93.75 199 PRO A C 1
ATOM 1588 O O . PRO A 1 199 ? 6.780 1.194 -5.684 1.00 93.75 199 PRO A O 1
ATOM 1591 N N . GLU A 1 200 ? 8.754 1.388 -4.668 1.00 94.81 200 GLU A N 1
ATOM 1592 C CA . GLU A 1 200 ? 8.621 2.825 -4.432 1.00 94.81 200 GLU A CA 1
ATOM 1593 C C . GLU A 1 200 ? 8.682 3.678 -5.701 1.00 94.81 200 GLU A C 1
ATOM 1595 O O . GLU A 1 200 ? 8.207 4.815 -5.655 1.00 94.81 200 GLU A O 1
ATOM 1600 N N . GLU A 1 201 ? 9.276 3.169 -6.781 1.00 94.81 201 GLU A N 1
ATOM 1601 C CA . GLU A 1 201 ? 9.363 3.821 -8.090 1.00 94.81 201 GLU A CA 1
ATOM 1602 C C . GLU A 1 201 ? 8.183 3.389 -8.964 1.00 94.81 201 GLU A C 1
ATOM 1604 O O . GLU A 1 201 ? 7.474 4.249 -9.486 1.00 94.81 201 GLU A O 1
ATOM 1609 N N . VAL A 1 202 ? 7.882 2.085 -8.989 1.00 94.94 202 VAL A N 1
ATOM 1610 C CA . VAL A 1 202 ? 6.767 1.487 -9.748 1.00 94.94 202 VAL A CA 1
ATOM 1611 C C . VAL A 1 202 ? 5.423 2.137 -9.415 1.00 94.94 202 VAL A C 1
ATOM 1613 O O . VAL A 1 202 ? 4.649 2.486 -10.309 1.00 94.94 202 VAL A O 1
ATOM 1616 N N . PHE A 1 203 ? 5.126 2.305 -8.123 1.00 95.81 203 PHE A N 1
ATOM 1617 C CA . PHE A 1 203 ? 3.798 2.731 -7.677 1.00 95.81 203 PHE A CA 1
ATOM 1618 C C . PHE A 1 203 ? 3.677 4.226 -7.402 1.00 95.81 203 PHE A C 1
ATOM 1620 O O . PHE A 1 203 ? 2.563 4.711 -7.211 1.00 95.81 203 PHE A O 1
ATOM 1627 N N . ARG A 1 204 ? 4.778 4.984 -7.366 1.00 95.62 204 ARG A N 1
ATOM 1628 C CA . ARG A 1 204 ? 4.710 6.424 -7.085 1.00 95.62 204 ARG A CA 1
ATOM 1629 C C . ARG A 1 204 ? 3.909 7.141 -8.166 1.00 95.62 204 ARG A C 1
ATOM 1631 O O . ARG A 1 204 ? 4.113 6.918 -9.353 1.00 95.62 204 ARG A O 1
ATOM 1638 N N . ASP A 1 205 ? 3.008 8.025 -7.739 1.00 95.06 205 ASP A N 1
ATOM 1639 C CA . ASP A 1 205 ? 2.151 8.828 -8.616 1.00 95.06 205 ASP A CA 1
ATOM 1640 C C . ASP A 1 205 ? 1.195 8.024 -9.513 1.00 95.06 205 ASP A C 1
ATOM 1642 O O . ASP A 1 205 ? 0.581 8.588 -10.425 1.00 95.06 205 ASP A O 1
ATOM 1646 N N . ARG A 1 206 ? 1.013 6.729 -9.225 1.00 94.94 206 ARG A N 1
ATOM 1647 C CA . ARG A 1 206 ? 0.084 5.840 -9.925 1.00 94.94 206 ARG A CA 1
ATOM 1648 C C . ARG A 1 206 ? -1.194 5.620 -9.126 1.00 94.94 206 ARG A C 1
ATOM 1650 O O . ARG A 1 206 ? -1.186 5.618 -7.894 1.00 94.94 206 ARG A O 1
ATOM 1657 N N . THR A 1 207 ? -2.288 5.390 -9.842 1.00 95.75 207 THR A N 1
ATOM 1658 C CA . THR A 1 207 ? -3.532 4.884 -9.260 1.00 95.75 207 THR A CA 1
ATOM 1659 C C . THR A 1 207 ? -3.487 3.369 -9.261 1.00 95.75 207 THR A C 1
ATOM 1661 O O . THR A 1 207 ? -3.167 2.753 -10.274 1.00 95.75 207 THR A O 1
ATOM 1664 N N . ILE A 1 208 ? -3.763 2.770 -8.109 1.00 96.31 208 ILE A N 1
ATOM 1665 C CA . ILE A 1 208 ? -3.668 1.327 -7.909 1.00 96.31 208 ILE A CA 1
ATOM 1666 C C . ILE A 1 208 ? -4.979 0.759 -7.385 1.00 96.31 208 ILE A C 1
ATOM 1668 O O . ILE A 1 208 ? -5.739 1.447 -6.698 1.00 96.31 208 ILE A O 1
ATOM 1672 N N . LEU A 1 209 ? -5.198 -0.516 -7.679 1.00 96.69 209 LEU A N 1
ATOM 1673 C CA . LEU A 1 209 ? -6.136 -1.392 -6.997 1.00 96.69 209 LEU A CA 1
ATOM 1674 C C . LEU A 1 209 ? -5.337 -2.388 -6.169 1.00 96.69 209 LEU A C 1
ATOM 1676 O O . LEU A 1 209 ? -4.432 -3.031 -6.692 1.00 96.69 209 LEU A O 1
ATOM 1680 N N . VAL A 1 210 ? -5.672 -2.524 -4.891 1.00 97.00 210 VAL A N 1
ATOM 1681 C CA . VAL A 1 210 ? -5.011 -3.465 -3.987 1.00 97.00 210 VAL A CA 1
ATOM 1682 C C . VAL A 1 210 ? -6.035 -4.368 -3.312 1.00 97.00 210 VAL A C 1
ATOM 1684 O O . VAL A 1 210 ? -6.980 -3.882 -2.692 1.00 97.00 210 VAL A O 1
ATOM 1687 N N . ALA A 1 211 ? -5.850 -5.679 -3.422 1.00 96.69 211 ALA A N 1
ATOM 1688 C CA . ALA A 1 211 ? -6.690 -6.686 -2.798 1.00 96.69 211 ALA A CA 1
ATOM 1689 C C . ALA A 1 211 ? -6.029 -7.279 -1.560 1.00 96.69 211 ALA A C 1
ATOM 1691 O O . ALA A 1 211 ? -4.853 -7.654 -1.542 1.00 96.69 211 ALA A O 1
ATOM 1692 N N . GLY A 1 212 ? -6.813 -7.400 -0.499 1.00 95.56 212 GLY A N 1
ATOM 1693 C CA . GLY A 1 212 ? -6.392 -8.136 0.676 1.00 95.56 212 GLY A CA 1
ATOM 1694 C C . GLY A 1 212 ? -7.225 -7.814 1.896 1.00 95.56 212 GLY A C 1
ATOM 1695 O O . GLY A 1 212 ? -8.164 -7.017 1.872 1.00 95.56 212 GLY A O 1
ATOM 1696 N N . THR A 1 213 ? -6.866 -8.457 3.001 1.00 96.19 213 THR A N 1
ATOM 1697 C CA . THR A 1 213 ? -7.521 -8.200 4.279 1.00 96.19 213 THR A CA 1
ATOM 1698 C C . THR A 1 213 ? -7.098 -6.847 4.842 1.00 96.19 213 THR A C 1
ATOM 1700 O O . THR A 1 213 ? -5.917 -6.637 5.134 1.00 96.19 213 THR A O 1
ATOM 1703 N N . VAL A 1 214 ? -8.063 -5.965 5.102 1.00 96.38 214 VAL A N 1
ATOM 1704 C CA . VAL A 1 214 ? -7.801 -4.721 5.833 1.00 96.38 214 VAL A CA 1
ATOM 1705 C C . VAL A 1 214 ? -7.534 -5.053 7.298 1.00 96.38 214 VAL A C 1
ATOM 1707 O O . VAL A 1 214 ? -8.404 -5.553 8.013 1.00 96.38 214 VAL A O 1
ATOM 1710 N N . LYS A 1 215 ? -6.329 -4.764 7.782 1.00 95.69 215 LYS A N 1
ATOM 1711 C CA . LYS A 1 215 ? -5.936 -4.930 9.189 1.00 95.69 215 LYS A CA 1
ATOM 1712 C C . LYS A 1 215 ? -5.726 -3.569 9.838 1.00 95.69 215 LYS A C 1
ATOM 1714 O O . LYS A 1 215 ? -5.372 -2.611 9.162 1.00 95.69 215 LYS A O 1
ATOM 1719 N N . ARG A 1 216 ? -5.925 -3.476 11.154 1.00 93.44 216 ARG A N 1
ATOM 1720 C CA . ARG A 1 216 ? -5.535 -2.293 11.932 1.00 93.44 216 ARG A CA 1
ATOM 1721 C C . ARG A 1 216 ? -4.199 -2.546 12.613 1.00 93.44 216 ARG A C 1
ATOM 1723 O O . ARG A 1 216 ? -4.035 -3.567 13.272 1.00 93.44 216 ARG A O 1
ATOM 1730 N N . TYR A 1 217 ? -3.272 -1.610 12.471 1.00 90.69 217 TYR A N 1
ATOM 1731 C CA . TYR A 1 217 ? -2.002 -1.600 13.185 1.00 90.69 217 TYR A CA 1
ATOM 1732 C C . TYR A 1 217 ? -1.812 -0.230 13.829 1.00 90.69 217 TYR A C 1
ATOM 1734 O O . TYR A 1 217 ? -1.803 0.782 13.130 1.00 90.69 217 TYR A O 1
ATOM 1742 N N . LYS A 1 218 ? -1.700 -0.193 15.165 1.00 89.56 218 LYS A N 1
ATOM 1743 C CA . LYS A 1 218 ? -1.658 1.059 15.947 1.00 89.56 218 LYS A CA 1
ATOM 1744 C C . LYS A 1 218 ? -2.786 2.023 15.532 1.00 89.56 218 LYS A C 1
ATOM 1746 O O . LYS A 1 218 ? -2.528 3.156 15.141 1.00 89.56 218 LYS A O 1
ATOM 1751 N N . ASP A 1 219 ? -4.014 1.500 15.506 1.00 88.25 219 ASP A N 1
ATOM 1752 C CA . ASP A 1 219 ? -5.260 2.167 15.084 1.00 88.25 219 ASP A CA 1
ATOM 1753 C C . ASP A 1 219 ? -5.357 2.622 13.622 1.00 88.25 219 ASP A C 1
ATOM 1755 O O . ASP A 1 219 ? -6.405 3.112 13.193 1.00 88.25 219 ASP A O 1
ATOM 1759 N N . ARG A 1 220 ? -4.334 2.362 12.805 1.00 92.81 220 ARG A N 1
ATOM 1760 C CA . ARG A 1 220 ? -4.324 2.726 11.387 1.00 92.81 220 ARG A CA 1
ATOM 1761 C C . ARG A 1 220 ? -4.722 1.546 10.505 1.00 92.81 220 ARG A C 1
ATOM 1763 O O . ARG A 1 220 ? -4.183 0.453 10.693 1.00 92.81 220 ARG A O 1
ATOM 1770 N N . PRO A 1 221 ? -5.648 1.726 9.552 1.00 96.06 221 PRO A N 1
ATOM 1771 C CA . PRO A 1 221 ? -6.000 0.668 8.619 1.00 96.06 221 PRO A CA 1
ATOM 1772 C C . PRO A 1 221 ? -4.881 0.469 7.586 1.00 96.06 221 PRO A C 1
ATOM 1774 O O . PRO A 1 221 ? -4.290 1.431 7.105 1.00 96.06 221 PRO A O 1
ATOM 1777 N N . GLN A 1 222 ? -4.589 -0.781 7.242 1.00 97.12 222 GLN A N 1
ATOM 1778 C CA . GLN A 1 222 ? -3.562 -1.145 6.271 1.00 97.12 222 GLN A CA 1
ATOM 1779 C C . GLN A 1 222 ? -3.909 -2.434 5.525 1.00 97.12 222 GLN A C 1
ATOM 1781 O O . GLN A 1 222 ? -4.601 -3.302 6.062 1.00 97.12 222 GLN A O 1
ATOM 1786 N N . ILE A 1 223 ? -3.353 -2.594 4.326 1.00 97.25 223 ILE A N 1
ATOM 1787 C CA . ILE A 1 223 ? -3.262 -3.889 3.636 1.00 97.25 223 ILE A CA 1
ATOM 1788 C C . ILE A 1 223 ? -1.786 -4.276 3.519 1.00 97.25 223 ILE A C 1
ATOM 1790 O O . ILE A 1 223 ? -0.937 -3.455 3.169 1.00 97.25 223 ILE A O 1
ATOM 1794 N N . LYS A 1 224 ? -1.485 -5.539 3.840 1.00 95.94 224 LYS A N 1
ATOM 1795 C CA . LYS A 1 224 ? -0.173 -6.154 3.618 1.00 95.94 224 LYS A CA 1
ATOM 1796 C C . LYS A 1 224 ? -0.195 -6.901 2.286 1.00 95.94 224 LYS A C 1
ATOM 1798 O O . LYS A 1 224 ? -0.962 -7.851 2.142 1.00 95.94 224 LYS A O 1
ATOM 1803 N N . VAL A 1 225 ? 0.674 -6.492 1.372 1.00 94.88 225 VAL A N 1
ATOM 1804 C CA . VAL A 1 225 ? 0.924 -7.155 0.091 1.00 94.88 225 VAL A CA 1
ATOM 1805 C C . VAL A 1 225 ? 2.070 -8.145 0.276 1.00 94.88 225 VAL A C 1
ATOM 1807 O O . VAL A 1 225 ? 3.126 -7.799 0.813 1.00 94.88 225 VAL A O 1
ATOM 1810 N N . ARG A 1 226 ? 1.824 -9.395 -0.111 1.00 89.25 226 ARG A N 1
ATOM 1811 C CA . ARG A 1 226 ? 2.787 -10.505 -0.100 1.00 89.25 226 ARG A CA 1
ATOM 1812 C C . ARG A 1 226 ? 3.070 -11.049 -1.498 1.00 89.25 226 ARG A C 1
ATOM 1814 O O . ARG A 1 226 ? 4.080 -11.711 -1.675 1.00 89.25 226 ARG A O 1
ATOM 1821 N N . ASP A 1 227 ? 2.179 -10.794 -2.447 1.00 89.62 227 ASP A N 1
ATOM 1822 C CA . ASP A 1 227 ? 2.250 -11.292 -3.818 1.00 89.62 227 ASP A CA 1
ATOM 1823 C C . ASP A 1 227 ? 1.876 -10.155 -4.777 1.00 89.62 227 ASP A C 1
ATOM 1825 O O . ASP A 1 227 ? 0.965 -9.373 -4.481 1.00 89.62 227 ASP A O 1
ATOM 1829 N N . ALA A 1 228 ? 2.566 -10.046 -5.915 1.00 90.81 228 ALA A N 1
ATOM 1830 C CA . ALA A 1 228 ? 2.296 -9.001 -6.899 1.00 90.81 228 ALA A CA 1
ATOM 1831 C C . ALA A 1 228 ? 0.885 -9.068 -7.487 1.00 90.81 228 ALA A C 1
ATOM 1833 O O . ALA A 1 228 ? 0.331 -8.027 -7.832 1.00 90.81 228 ALA A O 1
ATOM 1834 N N . ARG A 1 229 ? 0.252 -10.248 -7.521 1.00 91.62 229 ARG A N 1
ATOM 1835 C CA . ARG A 1 229 ? -1.137 -10.405 -7.981 1.00 91.62 229 ARG A CA 1
ATOM 1836 C C . ARG A 1 229 ? -2.138 -9.625 -7.139 1.00 91.62 229 ARG A C 1
ATOM 1838 O O . ARG A 1 229 ? -3.221 -9.328 -7.619 1.00 91.62 229 ARG A O 1
ATOM 1845 N N . GLN A 1 230 ? -1.780 -9.256 -5.908 1.00 94.69 230 GLN A N 1
ATOM 1846 C CA . GLN A 1 230 ? -2.636 -8.461 -5.030 1.00 94.69 230 GLN A CA 1
ATOM 1847 C C . GLN A 1 230 ? -2.708 -6.982 -5.420 1.00 94.69 230 GLN A C 1
ATOM 1849 O O . GLN A 1 230 ? -3.497 -6.256 -4.818 1.00 94.69 230 GLN A O 1
ATOM 1854 N N . ILE A 1 231 ? -1.878 -6.495 -6.346 1.00 95.25 231 ILE A N 1
ATOM 1855 C CA . ILE A 1 231 ? -1.812 -5.076 -6.698 1.00 95.25 231 ILE A CA 1
ATOM 1856 C C . ILE A 1 231 ? -1.763 -4.879 -8.213 1.00 95.25 231 ILE A C 1
ATOM 1858 O O . ILE A 1 231 ? -0.948 -5.462 -8.917 1.00 95.25 231 ILE A O 1
ATOM 1862 N N . VAL A 1 232 ? -2.641 -4.017 -8.716 1.00 94.25 232 VAL A N 1
ATOM 1863 C CA . VAL A 1 232 ? -2.754 -3.692 -10.140 1.00 94.25 232 VAL A CA 1
ATOM 1864 C C . VAL A 1 232 ? -2.677 -2.182 -10.308 1.00 94.25 232 VAL A C 1
ATOM 1866 O O . VAL A 1 232 ? -3.325 -1.438 -9.574 1.00 94.25 232 VAL A O 1
ATOM 1869 N N . ILE A 1 233 ? -1.893 -1.719 -11.280 1.00 94.12 233 ILE A N 1
ATOM 1870 C CA . ILE A 1 233 ? -1.867 -0.311 -11.684 1.00 94.12 233 ILE A CA 1
ATOM 1871 C C . ILE A 1 233 ? -3.041 -0.066 -12.630 1.00 94.12 233 ILE A C 1
ATOM 1873 O O . ILE A 1 233 ? -3.192 -0.759 -13.633 1.00 94.12 233 ILE A O 1
ATOM 1877 N N . VAL A 1 234 ? -3.861 0.929 -12.310 1.00 91.56 234 VAL A N 1
ATOM 1878 C CA . VAL A 1 234 ? -4.960 1.385 -13.161 1.00 91.56 234 VAL A CA 1
ATOM 1879 C C . VAL A 1 234 ? -4.445 2.514 -14.039 1.00 91.56 234 VAL A C 1
ATOM 1881 O O . VAL A 1 234 ? -3.979 3.541 -13.539 1.00 91.56 234 VAL A O 1
ATOM 1884 N N . ASP A 1 235 ? -4.533 2.330 -15.352 1.00 80.75 235 ASP A N 1
ATOM 1885 C CA . ASP A 1 235 ? -4.201 3.378 -16.307 1.00 80.75 235 ASP A CA 1
ATOM 1886 C C . ASP A 1 235 ? -5.395 4.325 -16.505 1.00 80.75 235 ASP A C 1
ATOM 1888 O O . ASP A 1 235 ? -6.366 4.015 -17.194 1.00 80.75 235 ASP A O 1
ATOM 1892 N N . GLU A 1 236 ? -5.318 5.510 -15.900 1.00 66.56 236 GLU A N 1
ATOM 1893 C CA . GLU A 1 236 ? -6.335 6.562 -16.028 1.00 66.56 236 GLU A CA 1
ATOM 1894 C C . GLU A 1 236 ? -6.409 7.180 -17.437 1.00 66.56 236 GLU A C 1
ATOM 1896 O O . GLU A 1 236 ? -7.345 7.926 -17.734 1.00 66.56 236 GLU A O 1
ATOM 1901 N N . SER A 1 237 ? -5.437 6.917 -18.321 1.00 59.84 237 SER A N 1
ATOM 1902 C CA . SER A 1 237 ? -5.486 7.415 -19.701 1.00 59.84 237 SER A CA 1
ATOM 1903 C C . SER A 1 237 ? -6.564 6.725 -20.546 1.00 59.84 237 SER A C 1
ATOM 1905 O O . SER A 1 237 ? -7.038 7.318 -21.515 1.00 59.84 237 SER A O 1
ATOM 1907 N N . LEU A 1 238 ? -7.017 5.534 -20.138 1.00 53.31 238 LEU A N 1
ATOM 1908 C CA . LEU A 1 238 ? -8.075 4.785 -20.818 1.00 53.31 238 LEU A CA 1
ATOM 1909 C C . LEU A 1 238 ? -9.484 5.286 -20.464 1.00 53.31 238 LEU A C 1
ATOM 1911 O O . LEU A 1 238 ? -10.349 5.325 -21.335 1.00 53.31 238 LEU A O 1
ATOM 1915 N N . GLU A 1 239 ? -9.718 5.744 -19.231 1.00 55.38 239 GLU A N 1
ATOM 1916 C CA . GLU A 1 239 ? -11.040 6.260 -18.832 1.00 55.38 239 GLU A CA 1
ATOM 1917 C C . GLU A 1 239 ? -11.322 7.650 -19.427 1.00 55.38 239 GLU A C 1
ATOM 1919 O O . GLU A 1 239 ? -12.438 7.935 -19.860 1.00 55.38 239 GLU A O 1
ATOM 1924 N N . ARG A 1 240 ? -10.288 8.489 -19.581 1.00 55.47 240 ARG A N 1
ATOM 1925 C CA . ARG A 1 240 ? -10.421 9.830 -20.181 1.00 55.47 240 ARG A CA 1
ATOM 1926 C C . ARG A 1 240 ? -10.752 9.810 -21.679 1.00 55.47 240 ARG A 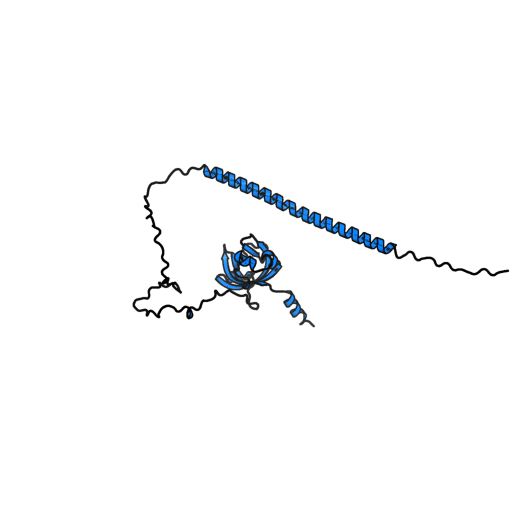C 1
ATOM 1928 O O . ARG A 1 240 ? -11.262 10.797 -22.201 1.00 55.47 240 ARG A O 1
ATOM 1935 N N . GLY A 1 241 ? -10.450 8.709 -22.371 1.00 49.66 241 GLY A N 1
ATOM 1936 C CA . GLY A 1 241 ? -10.780 8.523 -23.786 1.00 49.66 241 GLY A CA 1
ATOM 1937 C C . GLY A 1 241 ? -12.237 8.119 -24.033 1.00 49.66 241 GLY A C 1
ATOM 1938 O O . GLY A 1 241 ? -12.779 8.435 -25.088 1.00 49.66 241 GLY A O 1
ATOM 1939 N N . ALA A 1 242 ? -12.887 7.464 -23.065 1.00 53.50 242 ALA A N 1
ATOM 1940 C CA . ALA A 1 242 ? -14.271 7.004 -23.195 1.00 53.50 242 ALA A CA 1
ATOM 1941 C C . ALA A 1 242 ? -15.295 8.123 -22.932 1.00 53.50 242 ALA A C 1
ATOM 1943 O O . ALA A 1 242 ? -16.330 8.188 -23.593 1.00 53.50 242 ALA A O 1
ATOM 1944 N N . GLU A 1 243 ? -14.991 9.044 -22.016 1.00 53.09 243 GLU A N 1
ATOM 1945 C CA . GLU A 1 243 ? -15.900 10.139 -21.646 1.00 53.09 243 GLU A CA 1
ATOM 1946 C C . GLU A 1 243 ? -15.896 11.295 -22.669 1.00 53.09 243 GLU A C 1
ATOM 1948 O O . GLU A 1 243 ? -16.884 12.010 -22.813 1.00 53.09 243 GLU A O 1
ATOM 1953 N N . GLY A 1 244 ? -14.819 11.433 -23.454 1.00 50.72 244 GLY A N 1
ATOM 1954 C CA . GLY A 1 244 ? -14.720 12.411 -24.546 1.00 50.72 244 GLY A CA 1
ATOM 1955 C C . GLY A 1 244 ? -15.433 12.014 -25.847 1.00 50.72 244 GLY A C 1
ATOM 1956 O O . GLY A 1 244 ? -15.592 12.861 -26.717 1.00 50.72 244 GLY A O 1
ATOM 1957 N N . ALA A 1 245 ? -15.870 10.757 -25.991 1.00 54.16 245 ALA A N 1
ATOM 1958 C CA . ALA A 1 245 ? -16.520 10.242 -27.205 1.00 54.16 245 ALA A CA 1
ATOM 1959 C C . ALA A 1 245 ? -18.063 10.237 -27.142 1.00 54.16 245 ALA A C 1
ATOM 1961 O O . ALA A 1 245 ? -18.712 9.843 -28.105 1.00 54.16 245 ALA A O 1
ATOM 1962 N N . SER A 1 246 ? -18.661 10.655 -26.018 1.00 50.50 246 SER A N 1
ATOM 1963 C CA . SER A 1 246 ? -20.125 10.780 -25.855 1.00 50.50 246 SER A CA 1
ATOM 1964 C C . SER A 1 246 ? -20.618 12.235 -25.852 1.00 50.50 246 SER A C 1
ATOM 1966 O O . SER A 1 246 ? -21.781 12.487 -25.544 1.00 50.50 246 SER A O 1
ATOM 1968 N N . ALA A 1 247 ? -19.745 13.191 -26.178 1.00 53.22 247 ALA A N 1
ATOM 1969 C CA . ALA A 1 247 ? -20.060 14.615 -26.258 1.00 53.22 247 ALA A CA 1
ATOM 1970 C C . ALA A 1 247 ? -19.724 15.184 -27.650 1.00 53.22 247 ALA A C 1
ATOM 1972 O O . ALA A 1 247 ? -18.971 16.151 -27.761 1.00 53.22 247 ALA A O 1
ATOM 1973 N N . GLU A 1 248 ? -20.279 14.569 -28.698 1.00 40.25 248 GLU A N 1
ATOM 1974 C CA . GLU A 1 248 ? -20.425 15.170 -30.036 1.00 40.25 248 GLU A CA 1
ATOM 1975 C C . GLU A 1 248 ? -21.905 15.291 -30.410 1.00 40.25 248 GLU A C 1
ATOM 1977 O O . GLU A 1 248 ? -22.666 14.330 -30.144 1.00 40.25 248 GLU A O 1
#

Radius of gyration: 36.61 Å; Cα contacts (8 Å, |Δi|>4): 254; chains: 1; bounding box: 59×97×132 Å

Sequence (248 aa):
MAARRHRKRVAPSGRSHRLLISLVLVWALGLSFVGIVVGFVIARKSTTREQRRATVQRLAEEEKRRDADAATTRPDRIESELPFQMPTLQPERVTANPDVFLAANGRSPIPQPDEAFEGPIRMEDVEITTAHVPEPVVDKWVSWEDAGKYAGREITVKGRVVETRNTGEVCFLNFVTPWQGTFYVIIFNDAFDSWDEPPEEVFRDRTILVAGTVKRYKDRPQIKVRDARQIVIVDESLERGAEGASAE